Protein AF-A0A498QF46-F1 (afdb_monomer)

Nearest PDB structures (foldseek):
  8akt-assembly1_0  TM=7.157E-01  e=3.494E+00  Synechocystis sp. P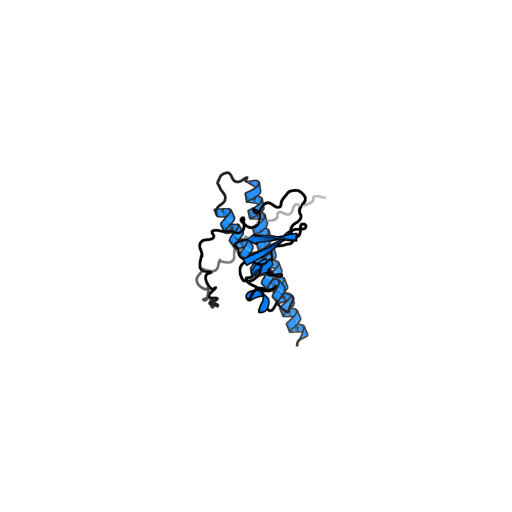CC 6803
  7aan-assembly1_B  TM=7.554E-01  e=7.205E+00  Homo sapiens

Mean predicted aligned error: 17.34 Å

Radius of gyration: 30.86 Å; Cα contacts (8 Å, |Δi|>4): 125; chains: 1; bounding box: 100×71×54 Å

Organism: NCBI:txid2341086

Solvent-accessible surface area (backbone atoms only — not comparable to full-atom values): 12014 Å² total; per-residue (Å²): 138,86,85,82,83,81,84,82,75,87,80,82,81,78,83,77,82,80,82,83,75,100,79,80,80,74,84,74,83,76,80,77,75,83,72,78,70,78,75,76,78,82,65,84,83,72,75,74,76,64,65,79,74,68,66,81,70,59,90,96,49,53,70,52,73,77,40,83,52,96,88,31,26,36,28,51,32,76,82,75,50,74,51,75,48,89,70,78,80,62,37,51,12,79,85,74,63,47,75,18,87,64,71,61,56,34,78,64,66,74,68,59,78,75,67,90,44,71,38,52,46,43,51,55,48,35,53,50,48,52,51,54,44,51,52,50,52,54,51,62,74,67,55,58,93,84,56,57,66,66,61,54,50,51,51,55,50,50,47,52,51,48,53,53,49,36,56,54,45,54,53,50,25,56,49,51,52,51,53,52,54,64,73,75,108

Structure (mmCIF, N/CA/C/O backbone):
data_AF-A0A498QF46-F1
#
_entry.id   AF-A0A498QF46-F1
#
loop_
_atom_site.group_PDB
_atom_site.id
_atom_site.type_symbol
_atom_site.label_atom_id
_atom_site.label_alt_id
_atom_site.label_comp_id
_atom_site.label_asym_id
_atom_site.label_entity_id
_atom_site.label_seq_id
_atom_site.pdbx_PDB_ins_code
_atom_site.Cartn_x
_atom_site.Cartn_y
_atom_site.Cartn_z
_atom_site.occupancy
_atom_site.B_iso_or_equiv
_atom_site.auth_seq_id
_atom_site.auth_comp_id
_atom_site.auth_asym_id
_atom_site.auth_atom_id
_atom_site.pdbx_PDB_model_num
ATOM 1 N N . MET A 1 1 ? 67.806 23.373 21.335 1.00 46.84 1 MET A N 1
ATOM 2 C CA . MET A 1 1 ? 66.958 23.538 20.136 1.00 46.84 1 MET A CA 1
ATOM 3 C C . MET A 1 1 ? 65.589 24.046 20.570 1.00 46.84 1 MET A C 1
ATOM 5 O O . MET A 1 1 ? 64.876 23.279 21.204 1.00 46.84 1 MET A O 1
ATOM 9 N N . PRO A 1 2 ? 65.237 25.319 20.324 1.00 48.72 2 PRO A N 1
ATOM 10 C CA . PRO A 1 2 ? 63.914 25.844 20.640 1.00 48.72 2 PRO A CA 1
ATOM 11 C C . PRO A 1 2 ? 62.981 25.698 19.428 1.00 48.72 2 PRO A C 1
ATOM 13 O O . PRO A 1 2 ? 63.297 26.150 18.330 1.00 48.72 2 PRO A O 1
ATOM 16 N N . THR A 1 3 ? 61.833 25.056 19.622 1.00 51.75 3 THR A N 1
ATOM 17 C CA . THR A 1 3 ? 60.773 24.928 18.614 1.00 51.75 3 THR A CA 1
ATOM 18 C C . THR A 1 3 ? 59.898 26.179 18.618 1.00 51.75 3 THR A C 1
ATOM 20 O O . THR A 1 3 ? 59.196 26.461 19.590 1.00 51.75 3 THR A O 1
ATOM 23 N N . THR A 1 4 ? 59.938 26.932 17.524 1.00 55.59 4 THR A N 1
ATOM 24 C CA . THR A 1 4 ? 59.094 28.098 17.254 1.00 55.59 4 THR A CA 1
ATOM 25 C C . THR A 1 4 ? 57.645 27.675 16.978 1.00 55.59 4 THR A C 1
ATOM 27 O O . THR A 1 4 ? 57.365 26.933 16.038 1.00 55.59 4 THR A O 1
ATOM 30 N N . ARG A 1 5 ? 56.698 28.169 17.789 1.00 49.47 5 ARG A N 1
ATOM 31 C CA . ARG A 1 5 ? 55.253 28.109 17.504 1.00 49.47 5 ARG A CA 1
ATOM 32 C C . ARG A 1 5 ? 54.926 29.075 16.360 1.00 49.47 5 ARG A C 1
ATOM 34 O O . ARG A 1 5 ? 55.135 30.278 16.500 1.00 49.47 5 ARG A O 1
ATOM 41 N N . LYS A 1 6 ? 54.394 28.559 15.249 1.00 56.78 6 LYS A N 1
ATOM 42 C CA . LYS A 1 6 ? 53.765 29.368 14.194 1.00 56.78 6 LYS A CA 1
ATOM 43 C C . LYS A 1 6 ? 52.379 29.822 14.665 1.00 56.78 6 LYS A C 1
ATOM 45 O O . LYS A 1 6 ? 51.535 28.991 14.975 1.00 56.78 6 LYS A O 1
ATOM 50 N N . ASN A 1 7 ? 52.182 31.138 14.712 1.00 50.34 7 ASN A N 1
ATOM 51 C CA . ASN A 1 7 ? 50.881 31.789 14.845 1.00 50.34 7 ASN A CA 1
ATOM 52 C C . ASN A 1 7 ? 50.112 31.650 13.523 1.00 50.34 7 ASN A C 1
ATOM 54 O O . ASN A 1 7 ? 50.577 32.140 12.494 1.00 50.34 7 ASN A O 1
ATOM 58 N N . GLU A 1 8 ? 48.941 31.018 13.555 1.00 47.53 8 GLU A N 1
ATOM 59 C CA . GLU A 1 8 ? 47.970 31.048 12.460 1.00 47.53 8 GLU A CA 1
ATOM 60 C C . GLU A 1 8 ? 47.022 32.236 12.676 1.00 47.53 8 GLU A C 1
ATOM 62 O O . GLU A 1 8 ? 46.337 32.330 13.693 1.00 47.53 8 GLU A O 1
ATOM 67 N N . GLY A 1 9 ? 47.038 33.181 11.734 1.00 59.38 9 GLY A N 1
ATOM 68 C CA . GLY A 1 9 ? 46.129 34.326 11.714 1.00 59.38 9 GLY A CA 1
ATOM 69 C C . GLY A 1 9 ? 44.688 33.941 11.340 1.00 59.38 9 GLY A C 1
ATOM 70 O O . GLY A 1 9 ? 44.442 32.840 10.839 1.00 59.38 9 GLY A O 1
ATOM 71 N N . PRO A 1 10 ? 43.718 34.845 11.567 1.00 57.16 10 PRO A N 1
ATOM 72 C CA . PRO A 1 10 ? 42.299 34.567 11.372 1.00 57.16 10 PRO A CA 1
ATOM 73 C C . PRO A 1 10 ? 41.954 34.353 9.890 1.00 57.16 10 PRO A C 1
ATOM 75 O O . PRO A 1 10 ? 42.281 35.169 9.028 1.00 57.16 10 PRO A O 1
ATOM 78 N N . ARG A 1 11 ? 41.270 33.237 9.601 1.00 54.12 11 ARG A N 1
ATOM 79 C CA . ARG A 1 11 ? 40.760 32.888 8.268 1.00 54.12 11 ARG A CA 1
ATOM 80 C C . ARG A 1 11 ? 39.657 33.861 7.843 1.00 54.12 11 ARG A C 1
ATOM 82 O O . ARG A 1 11 ? 38.692 34.070 8.574 1.00 54.12 11 ARG A O 1
ATOM 89 N N . ALA A 1 12 ? 39.796 34.408 6.637 1.00 52.00 12 ALA A N 1
ATOM 90 C CA . ALA A 1 12 ? 38.782 35.219 5.976 1.00 52.00 12 ALA A CA 1
ATOM 91 C C . ALA A 1 12 ? 37.488 34.412 5.762 1.00 52.00 12 ALA A C 1
ATOM 93 O O . ALA A 1 12 ? 37.522 33.287 5.259 1.00 52.00 12 ALA A O 1
ATOM 94 N N . ALA A 1 13 ? 36.355 34.996 6.151 1.00 52.38 13 ALA A N 1
ATOM 95 C CA . ALA A 1 13 ? 35.032 34.421 5.959 1.00 52.38 13 ALA A CA 1
ATOM 96 C C . ALA A 1 13 ? 34.654 34.419 4.470 1.00 52.38 13 ALA A C 1
ATOM 98 O O . ALA A 1 13 ? 34.689 35.450 3.801 1.00 52.38 13 ALA A O 1
ATOM 99 N N . THR A 1 14 ? 34.285 33.249 3.957 1.00 60.19 14 THR A N 1
ATOM 100 C CA . THR A 1 14 ? 33.753 33.067 2.605 1.00 60.19 14 THR A CA 1
ATOM 101 C C . THR A 1 14 ? 32.343 33.674 2.517 1.00 60.19 14 THR A C 1
ATOM 103 O O . THR A 1 14 ? 31.528 33.410 3.407 1.00 60.19 14 THR A O 1
ATOM 106 N N . PRO A 1 15 ? 32.011 34.473 1.486 1.00 54.00 15 PRO A N 1
ATOM 107 C CA . PRO A 1 15 ? 30.658 34.997 1.319 1.00 54.00 15 PRO A CA 1
ATOM 108 C C . PRO A 1 15 ? 29.670 33.867 0.992 1.00 54.00 15 PRO A C 1
ATOM 110 O O . PRO A 1 15 ? 29.953 32.995 0.169 1.00 54.00 15 PRO A O 1
ATOM 113 N N . ARG A 1 16 ? 28.508 33.882 1.658 1.00 57.16 16 ARG A N 1
ATOM 114 C CA . ARG A 1 16 ? 27.394 32.959 1.391 1.00 57.16 16 ARG A CA 1
ATOM 115 C C . ARG A 1 16 ? 26.801 33.237 0.001 1.00 57.16 16 ARG A C 1
ATOM 117 O O . ARG A 1 16 ? 26.617 34.408 -0.329 1.00 57.16 16 ARG A O 1
ATOM 124 N N . PRO A 1 17 ? 26.451 32.206 -0.785 1.00 51.84 17 PRO A N 1
ATOM 125 C CA . PRO A 1 17 ? 25.661 32.394 -1.993 1.00 51.84 17 PRO A CA 1
ATOM 126 C C . PRO A 1 17 ? 24.238 32.839 -1.627 1.00 51.84 17 PRO A C 1
ATOM 128 O O . PRO A 1 17 ? 23.621 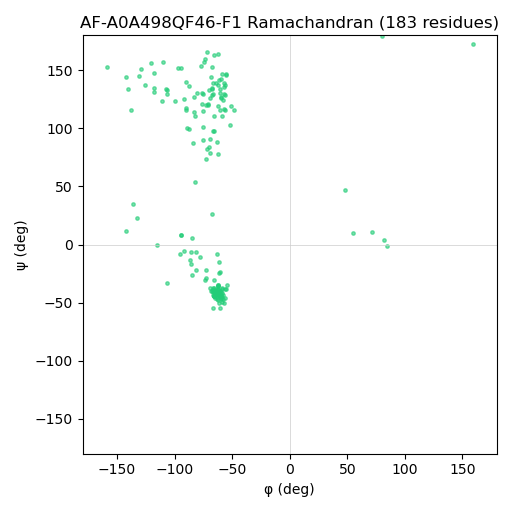32.296 -0.710 1.00 51.84 17 PRO A O 1
ATOM 131 N N . SER A 1 18 ? 23.754 33.859 -2.332 1.00 56.88 18 SER A N 1
ATOM 132 C CA . SER A 1 18 ? 22.425 34.450 -2.189 1.00 56.88 18 SER A CA 1
ATOM 133 C C . SER A 1 18 ? 21.319 33.428 -2.476 1.00 56.88 18 SER A C 1
ATOM 135 O O . SER A 1 18 ? 21.381 32.714 -3.477 1.00 56.88 18 SER A O 1
ATOM 137 N N . GLU A 1 19 ? 20.300 33.376 -1.617 1.00 54.25 19 GLU A N 1
ATOM 138 C CA . GLU A 1 19 ? 19.091 32.572 -1.831 1.00 54.25 19 GLU A CA 1
ATOM 139 C C . GLU A 1 19 ? 18.309 33.072 -3.062 1.00 54.25 19 GLU A C 1
ATOM 141 O O . GLU A 1 19 ? 18.174 34.286 -3.249 1.00 54.25 19 GLU A O 1
ATOM 146 N N . PRO A 1 20 ? 17.771 32.176 -3.909 1.00 46.78 20 PRO A N 1
ATOM 147 C CA . PRO A 1 20 ? 16.922 32.577 -5.022 1.00 46.78 20 PRO A CA 1
ATOM 148 C C . PRO A 1 20 ? 15.514 32.982 -4.552 1.00 46.78 20 PRO A C 1
ATOM 150 O O . PRO A 1 20 ? 14.828 32.252 -3.839 1.00 46.78 20 PRO A O 1
ATOM 153 N N . THR A 1 21 ? 15.079 34.155 -5.012 1.00 47.00 21 THR A N 1
ATOM 154 C CA . THR A 1 21 ? 13.743 34.750 -4.851 1.00 47.00 21 THR A CA 1
ATOM 155 C C . THR A 1 21 ? 12.621 33.825 -5.376 1.00 47.00 21 THR A C 1
ATOM 157 O O . THR A 1 21 ? 12.755 33.283 -6.477 1.00 47.00 21 THR A O 1
ATOM 160 N N . PRO A 1 22 ? 11.475 33.676 -4.675 1.00 46.47 22 PRO A N 1
ATOM 161 C CA . PRO A 1 22 ? 10.434 32.684 -4.980 1.00 46.47 22 PRO A CA 1
ATOM 162 C C . PRO A 1 22 ? 9.469 33.128 -6.100 1.00 46.47 22 PRO A C 1
ATOM 164 O O . PRO A 1 22 ? 8.256 33.138 -5.913 1.00 46.47 22 PRO A O 1
ATOM 167 N N . SER A 1 23 ? 9.985 33.520 -7.269 1.00 49.41 23 SER A N 1
ATOM 168 C CA . SER A 1 23 ? 9.155 34.053 -8.370 1.00 49.41 23 SER A CA 1
ATOM 169 C C . SER A 1 23 ? 9.450 33.448 -9.752 1.00 49.41 23 SER A C 1
ATOM 171 O O . SER A 1 23 ? 9.169 34.085 -10.764 1.00 49.4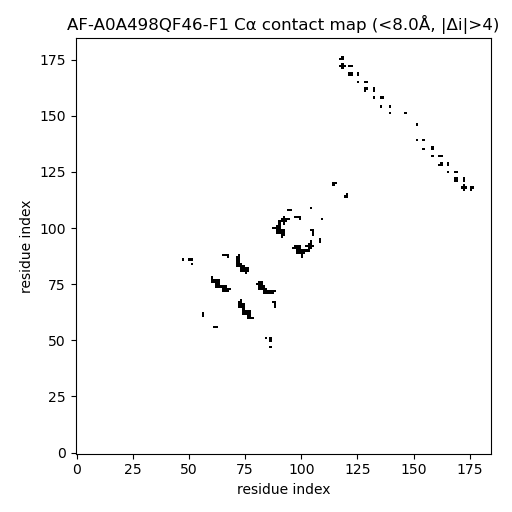1 23 SER A O 1
ATOM 173 N N . GLN A 1 24 ? 10.026 32.242 -9.822 1.00 45.41 24 GLN A N 1
ATOM 174 C CA . GLN A 1 24 ? 10.370 31.567 -11.090 1.00 45.41 24 GLN A CA 1
ATOM 175 C C . GLN A 1 24 ? 9.990 30.070 -11.098 1.00 45.41 24 GLN A C 1
ATOM 177 O O . GLN A 1 24 ? 10.692 29.241 -11.670 1.00 45.41 24 GLN A O 1
ATOM 182 N N . LEU A 1 25 ? 8.884 29.699 -10.446 1.00 46.16 25 LEU A N 1
ATOM 183 C CA . LEU A 1 25 ? 8.267 28.384 -10.648 1.00 46.16 25 LEU A CA 1
ATOM 184 C C . LEU A 1 25 ? 7.265 28.501 -11.798 1.00 46.16 25 LEU A C 1
ATOM 186 O O . LEU A 1 25 ? 6.158 29.004 -11.618 1.00 46.16 25 LEU A O 1
ATOM 190 N N . GLU A 1 26 ? 7.679 28.060 -12.984 1.00 48.38 26 GLU A N 1
ATOM 191 C CA . GLU A 1 26 ? 6.766 27.843 -14.103 1.00 48.38 26 GLU A CA 1
ATOM 192 C C . GLU A 1 26 ? 5.673 26.825 -13.724 1.00 48.38 26 GLU A C 1
ATOM 194 O O . GLU A 1 26 ? 5.924 25.899 -12.940 1.00 48.38 26 GLU A O 1
ATOM 199 N N . PRO A 1 27 ? 4.448 26.969 -14.261 1.00 43.16 27 PRO A N 1
ATOM 200 C CA . PRO A 1 27 ? 3.341 26.088 -13.926 1.00 43.16 27 PRO A CA 1
ATOM 201 C C . PRO A 1 27 ? 3.634 24.667 -14.418 1.00 43.16 27 PRO A C 1
ATOM 203 O O . PRO A 1 27 ? 3.628 24.384 -15.617 1.00 43.16 27 PRO A O 1
ATOM 206 N N . ARG A 1 28 ? 3.859 23.747 -13.472 1.00 43.41 28 ARG A N 1
ATOM 207 C CA . ARG A 1 28 ? 3.798 22.303 -13.726 1.00 43.41 28 ARG A CA 1
ATOM 208 C C . ARG A 1 28 ? 2.469 22.008 -14.421 1.00 43.41 28 ARG A C 1
ATOM 210 O O . ARG A 1 28 ? 1.413 22.262 -13.849 1.00 43.41 28 ARG A O 1
ATOM 217 N N . LYS A 1 29 ? 2.534 21.463 -15.642 1.00 42.78 29 LYS A N 1
ATOM 218 C CA . LYS A 1 29 ? 1.391 20.854 -16.331 1.00 42.78 29 LYS A CA 1
ATOM 219 C C . LYS A 1 29 ? 0.746 19.840 -15.388 1.00 42.78 29 LYS A C 1
ATOM 221 O O . LYS A 1 29 ? 1.267 18.750 -15.173 1.00 42.78 29 LYS A O 1
ATOM 226 N N . GLU A 1 30 ? -0.372 20.244 -14.809 1.00 39.53 30 GLU A N 1
ATOM 227 C CA . GLU A 1 30 ? -1.269 19.415 -14.022 1.00 39.53 30 GLU A CA 1
ATOM 228 C C . GLU A 1 30 ? -1.882 18.398 -14.997 1.00 39.53 30 GLU A C 1
ATOM 230 O O . GLU A 1 30 ? -2.806 18.709 -15.750 1.00 39.53 30 GLU A O 1
ATOM 235 N N . ILE A 1 31 ? -1.329 17.183 -15.050 1.00 43.41 31 ILE A N 1
ATOM 236 C CA . ILE A 1 31 ? -2.016 16.048 -15.670 1.00 43.41 31 ILE A CA 1
ATOM 237 C C . ILE A 1 31 ? -3.152 15.688 -14.711 1.00 43.41 31 ILE A C 1
ATOM 239 O O . ILE A 1 31 ? -3.026 14.820 -13.852 1.00 43.41 31 ILE A O 1
ATOM 243 N N . ARG A 1 32 ? -4.266 16.417 -14.822 1.00 38.97 32 ARG A N 1
ATOM 244 C CA . ARG A 1 32 ? -5.551 15.997 -14.267 1.00 38.97 32 ARG A CA 1
ATOM 245 C C . ARG A 1 32 ? -6.042 14.816 -15.089 1.00 38.97 32 ARG A C 1
ATOM 247 O O . ARG A 1 32 ? -6.838 14.966 -16.013 1.00 38.97 32 ARG A O 1
ATOM 254 N N . SER A 1 33 ? -5.568 13.628 -14.738 1.00 41.62 33 SER A N 1
ATOM 255 C CA . SER A 1 33 ? -6.307 12.410 -15.031 1.00 41.62 33 SER A CA 1
ATOM 256 C C . SER A 1 33 ? -7.583 12.458 -14.196 1.00 41.62 33 SER A C 1
ATOM 258 O O . SER A 1 33 ? -7.572 12.161 -13.004 1.00 41.62 33 SER A O 1
ATOM 260 N N . ASN A 1 34 ? -8.681 12.891 -14.821 1.00 38.69 34 ASN A N 1
ATOM 261 C CA . ASN A 1 34 ? -10.039 12.690 -14.326 1.00 38.69 34 ASN A CA 1
ATOM 262 C C . ASN A 1 34 ? -10.313 11.177 -14.275 1.00 38.69 34 ASN A C 1
ATOM 264 O O . ASN A 1 34 ? -10.974 10.618 -15.146 1.00 38.69 34 ASN A O 1
ATOM 268 N N . MET A 1 35 ? -9.799 10.499 -13.252 1.00 31.77 35 MET A N 1
ATOM 269 C CA . MET A 1 35 ? -10.412 9.271 -12.775 1.00 31.77 35 MET A CA 1
ATOM 270 C C . MET A 1 35 ? -11.646 9.692 -11.989 1.00 31.77 35 MET A C 1
ATOM 272 O O . MET A 1 35 ? -11.592 9.969 -10.793 1.00 31.77 35 MET A O 1
ATOM 276 N N . THR A 1 36 ? -12.773 9.787 -12.690 1.00 32.50 36 THR A N 1
ATOM 277 C CA . THR A 1 36 ? -14.084 9.730 -12.054 1.00 32.50 36 THR A CA 1
ATOM 278 C C . THR A 1 36 ? -14.199 8.344 -11.431 1.00 32.50 36 THR A C 1
ATOM 280 O O . THR A 1 36 ? -14.624 7.391 -12.075 1.00 32.50 36 THR A O 1
ATOM 283 N N . VAL A 1 37 ? -13.740 8.215 -10.187 1.00 40.28 37 VAL A N 1
ATOM 284 C CA . VAL A 1 37 ? -14.041 7.053 -9.357 1.00 40.28 37 VAL A CA 1
ATOM 285 C C . VAL A 1 37 ? -15.561 7.064 -9.189 1.00 40.28 37 VAL A C 1
ATOM 287 O O . VAL A 1 37 ? -16.085 8.065 -8.687 1.00 40.28 37 VAL A O 1
ATOM 290 N N . PRO A 1 38 ? -16.301 6.034 -9.638 1.00 34.38 38 PRO A N 1
ATOM 291 C CA . PRO A 1 38 ? -17.716 5.954 -9.325 1.00 34.38 38 PRO A CA 1
ATOM 292 C C . PRO A 1 38 ? -17.831 5.972 -7.805 1.00 34.38 38 PRO A C 1
ATOM 294 O O . PRO A 1 38 ? -17.291 5.105 -7.122 1.00 34.38 38 PRO A O 1
ATOM 297 N N . THR A 1 39 ? -18.471 7.011 -7.270 1.00 32.94 39 THR A N 1
ATOM 298 C CA . THR A 1 39 ? -18.816 7.069 -5.854 1.00 32.94 39 THR A CA 1
ATOM 299 C C . THR A 1 39 ? -19.651 5.824 -5.566 1.00 32.94 39 THR A C 1
ATOM 301 O O . THR A 1 39 ? -20.725 5.703 -6.164 1.00 32.94 39 THR A O 1
ATOM 304 N N . PRO A 1 40 ? -19.200 4.875 -4.722 1.00 37.06 40 PRO A N 1
ATOM 305 C CA . PRO A 1 40 ? -20.081 3.804 -4.305 1.00 37.06 40 PRO A CA 1
ATOM 306 C C . PRO A 1 40 ? -21.246 4.482 -3.594 1.00 37.06 40 PRO A C 1
ATOM 308 O O . PRO A 1 40 ? -21.062 5.194 -2.602 1.00 37.06 40 PRO A O 1
ATOM 311 N N . SER A 1 41 ? -22.434 4.342 -4.181 1.00 36.75 41 SER A N 1
ATOM 312 C CA . SER A 1 41 ? -23.682 4.758 -3.562 1.00 36.75 41 SER A CA 1
ATOM 313 C C . SER A 1 41 ? -23.679 4.196 -2.148 1.00 36.75 41 SER A C 1
ATOM 315 O O . SER A 1 41 ? -23.605 2.982 -1.955 1.00 36.75 41 SER A O 1
ATOM 317 N N . ARG A 1 42 ? -23.661 5.093 -1.161 1.00 37.50 42 ARG A N 1
ATOM 318 C CA . ARG A 1 42 ? -23.698 4.758 0.257 1.00 37.50 42 ARG A CA 1
ATOM 319 C C . ARG A 1 42 ? -25.094 4.213 0.548 1.00 37.50 42 ARG A C 1
ATOM 321 O O . ARG A 1 42 ? -25.963 4.937 1.024 1.00 37.50 42 ARG A O 1
ATOM 328 N N . ALA A 1 43 ? -25.318 2.950 0.200 1.00 34.69 43 ALA A N 1
ATOM 329 C CA . ALA A 1 43 ? -26.422 2.184 0.738 1.00 34.69 43 ALA A CA 1
ATOM 330 C C . ALA A 1 43 ? -26.244 2.137 2.266 1.00 34.69 43 ALA A C 1
ATOM 332 O O . ALA A 1 43 ? -25.104 2.095 2.745 1.00 34.69 43 ALA A O 1
ATOM 333 N N . PRO A 1 44 ? -27.330 2.208 3.050 1.00 34.09 44 PRO A N 1
ATOM 334 C CA . PRO A 1 44 ? -27.237 2.049 4.490 1.00 34.09 44 PRO A CA 1
ATOM 335 C C . PRO A 1 44 ? -26.628 0.675 4.776 1.00 34.09 44 PRO A C 1
ATOM 337 O O . PRO A 1 44 ? -27.243 -0.354 4.518 1.00 34.09 44 PRO A O 1
ATOM 340 N N . VAL A 1 45 ? -25.396 0.678 5.281 1.00 40.44 45 VAL A N 1
ATOM 341 C CA . VAL A 1 45 ? -24.690 -0.502 5.780 1.00 40.44 45 VAL A CA 1
ATOM 342 C C . VAL A 1 45 ? -25.341 -0.876 7.114 1.00 40.44 45 VAL A C 1
ATOM 344 O O . VAL A 1 45 ? -24.840 -0.574 8.192 1.00 40.44 45 VAL A O 1
ATOM 347 N N . GLY A 1 46 ? -26.543 -1.441 7.022 1.00 35.66 46 GLY A N 1
ATOM 348 C CA . GLY A 1 46 ? -27.028 -2.430 7.967 1.00 35.66 46 GLY A CA 1
ATOM 349 C C . GLY A 1 46 ? -26.467 -3.757 7.489 1.00 35.66 4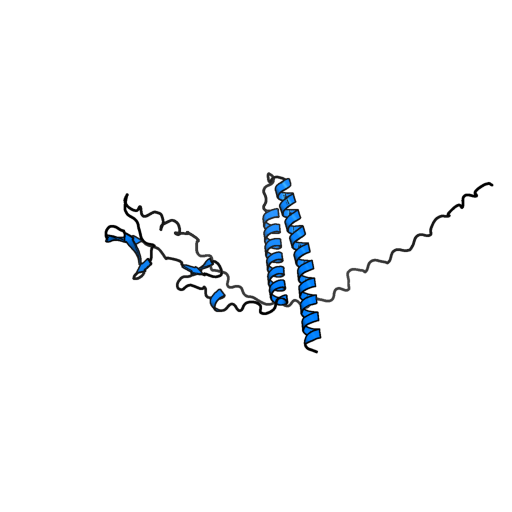6 GLY A C 1
ATOM 350 O O . GLY A 1 46 ? -27.053 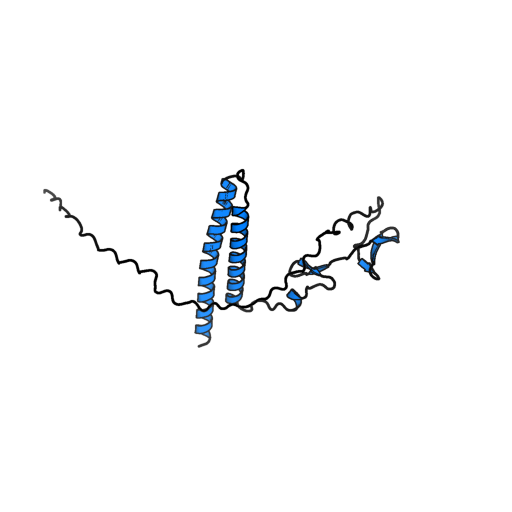-4.409 6.631 1.00 35.66 46 GLY A O 1
ATOM 351 N N . THR A 1 47 ? -25.262 -4.079 7.941 1.00 40.34 47 THR A N 1
ATOM 352 C CA . THR A 1 47 ? -24.584 -5.324 7.604 1.00 40.34 47 THR A CA 1
ATOM 353 C C . THR A 1 47 ? -25.322 -6.475 8.285 1.00 40.34 47 THR A C 1
ATOM 355 O O . THR A 1 47 ? -24.994 -6.851 9.403 1.00 40.34 47 THR A O 1
ATOM 358 N N . ASP A 1 48 ? -26.303 -7.057 7.600 1.00 42.16 48 ASP A N 1
ATOM 359 C CA . ASP A 1 48 ? -26.943 -8.343 7.932 1.00 42.16 48 ASP A CA 1
ATOM 360 C C . ASP A 1 48 ? -25.969 -9.539 7.756 1.00 42.16 48 ASP A C 1
ATOM 362 O O . ASP A 1 48 ? -26.380 -10.668 7.497 1.00 42.16 48 ASP A O 1
ATOM 366 N N . CYS A 1 49 ? -24.650 -9.329 7.875 1.00 44.31 49 CYS A N 1
ATOM 367 C CA . CYS A 1 49 ? -23.659 -10.405 7.758 1.00 44.31 49 CYS A CA 1
ATOM 368 C C . CYS A 1 49 ? -23.552 -11.267 9.028 1.00 44.31 49 CYS A C 1
ATOM 370 O O . CYS A 1 49 ? -22.954 -12.337 8.962 1.00 44.31 49 CYS A O 1
ATOM 372 N N . ASP A 1 50 ? -24.165 -10.861 10.146 1.00 44.75 50 ASP A N 1
ATOM 373 C CA . ASP A 1 50 ? -24.182 -11.654 11.387 1.00 44.75 50 ASP A CA 1
ATOM 374 C C . ASP A 1 50 ? -25.327 -12.687 11.448 1.00 44.75 50 ASP A C 1
ATOM 376 O O . ASP A 1 50 ? -25.274 -13.626 12.238 1.00 44.75 50 ASP A O 1
ATOM 380 N N . LEU A 1 51 ? -26.337 -12.618 10.569 1.00 49.91 51 LEU A N 1
ATOM 381 C CA . LEU A 1 51 ? -27.524 -13.485 10.681 1.00 49.91 51 LEU A CA 1
ATOM 382 C C . LEU A 1 51 ? -27.352 -14.909 10.117 1.00 49.91 51 LEU A C 1
ATOM 384 O O . LEU A 1 51 ? -28.234 -15.752 10.296 1.00 49.91 51 LEU A O 1
ATOM 388 N N . LEU A 1 52 ? -26.226 -15.228 9.466 1.00 52.41 52 LEU A N 1
ATOM 389 C CA . LEU A 1 52 ? -25.944 -16.597 8.996 1.00 52.41 52 LEU A CA 1
ATOM 390 C C . LEU A 1 52 ? -25.300 -17.491 10.066 1.00 52.41 52 LEU A C 1
ATOM 392 O O . LEU A 1 52 ? -25.321 -18.720 9.915 1.00 52.41 52 LEU A O 1
ATOM 396 N N . GLY A 1 53 ? -24.758 -16.893 11.134 1.00 50.59 53 GLY A N 1
ATOM 397 C CA . GLY A 1 53 ? -24.209 -17.596 12.298 1.00 50.59 53 GLY A CA 1
ATOM 398 C C . GLY A 1 53 ? -25.271 -18.045 13.309 1.00 50.59 53 GLY A C 1
ATOM 399 O O . GLY A 1 53 ? -25.050 -19.011 14.037 1.00 50.59 53 GLY A O 1
ATOM 400 N N . ASP A 1 54 ? -26.447 -17.414 13.296 1.00 55.22 54 ASP A N 1
ATOM 401 C CA . ASP A 1 54 ? -27.442 -17.518 14.371 1.00 55.22 54 ASP A CA 1
ATOM 402 C C . ASP A 1 54 ? -28.531 -18.576 14.155 1.00 55.22 54 ASP A C 1
ATOM 404 O O . ASP A 1 54 ? -29.480 -18.654 14.935 1.00 55.22 54 ASP A O 1
ATOM 408 N N . VAL A 1 55 ? -28.424 -19.434 13.135 1.00 66.44 55 VAL A N 1
ATOM 409 C CA . VAL A 1 55 ? -29.300 -20.614 13.047 1.00 66.44 55 VAL A CA 1
ATOM 410 C C . VAL A 1 55 ? -28.640 -21.752 13.828 1.00 66.44 55 VAL A C 1
ATOM 412 O O . VAL A 1 55 ? -27.738 -22.402 13.283 1.00 66.44 55 VAL A O 1
ATOM 415 N N . PRO A 1 56 ? -29.051 -22.022 15.086 1.00 73.88 56 PRO A N 1
ATOM 416 C CA . PRO A 1 56 ? -28.401 -23.025 15.912 1.00 73.88 56 PRO A CA 1
ATOM 417 C C . PRO A 1 56 ? -28.482 -24.392 15.239 1.00 73.88 56 PRO A C 1
ATOM 419 O O . PRO A 1 56 ? -29.559 -24.878 14.872 1.00 73.88 56 PRO A O 1
ATOM 422 N N . THR A 1 57 ? -27.325 -25.027 15.084 1.00 79.69 57 THR A N 1
ATOM 423 C CA . THR A 1 57 ? -27.268 -26.430 14.691 1.00 79.69 57 THR A CA 1
ATOM 424 C C . THR A 1 57 ? -27.615 -27.279 15.918 1.00 79.69 57 THR A C 1
ATOM 426 O O . THR A 1 57 ? -27.058 -27.051 16.995 1.00 79.69 57 THR A O 1
ATOM 429 N N . PRO A 1 58 ? -28.544 -28.241 15.807 1.00 81.75 58 PRO A N 1
ATOM 430 C CA . PRO A 1 58 ? -28.870 -29.144 16.905 1.00 81.75 58 PRO A CA 1
ATOM 431 C C . PRO A 1 58 ? -27.632 -29.883 17.428 1.00 81.75 58 PRO A C 1
ATOM 433 O O . PRO A 1 58 ? -26.722 -30.208 16.666 1.00 81.75 58 PRO A O 1
ATOM 436 N N . ALA A 1 59 ? -27.604 -30.172 18.731 1.00 85.81 59 ALA A N 1
ATOM 437 C CA . ALA A 1 59 ? -26.478 -30.862 19.353 1.00 85.81 59 ALA A CA 1
ATOM 438 C C . ALA A 1 59 ? -26.203 -32.215 18.668 1.00 85.81 59 ALA A C 1
ATOM 440 O O . ALA A 1 59 ? -27.113 -33.026 18.497 1.00 85.81 59 ALA A O 1
ATOM 441 N N . GLY A 1 60 ? -24.945 -32.452 18.284 1.00 87.25 60 GLY A N 1
ATOM 442 C CA . GLY A 1 60 ? -24.517 -33.683 17.606 1.00 87.25 60 GLY A CA 1
ATOM 443 C C . GLY A 1 60 ? -24.766 -33.723 16.094 1.00 87.25 60 GLY A C 1
ATOM 444 O O . GLY A 1 60 ? -24.473 -34.739 15.470 1.00 87.25 60 GLY A O 1
ATOM 445 N N . VAL A 1 61 ? -25.273 -32.641 15.497 1.00 87.25 61 VAL A N 1
ATOM 446 C CA . VAL A 1 61 ? -25.485 -32.516 14.050 1.00 87.25 61 VAL A CA 1
ATOM 447 C C . VAL A 1 61 ? -24.434 -31.571 13.470 1.00 87.25 61 VAL A C 1
ATOM 449 O O . VAL A 1 61 ? -24.189 -30.501 14.024 1.00 87.25 61 VAL A O 1
ATOM 452 N N . THR A 1 62 ? -23.798 -31.950 12.361 1.00 86.06 62 THR A N 1
ATOM 453 C CA . THR A 1 62 ? -22.935 -31.043 11.590 1.00 86.06 62 THR A CA 1
ATOM 454 C C . THR A 1 62 ? -23.720 -30.452 10.423 1.00 86.06 62 THR A C 1
ATOM 456 O O . THR A 1 62 ? -24.686 -31.045 9.942 1.00 86.06 62 THR A O 1
ATOM 459 N N . ALA A 1 63 ? -23.338 -29.253 9.991 1.00 86.56 63 ALA A N 1
ATOM 460 C CA . ALA A 1 63 ? -23.973 -28.558 8.881 1.00 86.56 63 ALA A CA 1
ATOM 461 C C . ALA A 1 63 ? -22.957 -28.347 7.758 1.00 86.56 63 ALA A C 1
ATOM 463 O O . ALA A 1 63 ? -21.827 -27.930 8.016 1.00 86.56 63 ALA A O 1
ATOM 464 N N . GLU A 1 64 ? -23.359 -28.622 6.521 1.00 84.88 64 GLU A N 1
ATOM 465 C CA . GLU A 1 64 ? -22.596 -28.213 5.344 1.00 84.88 64 GLU A CA 1
ATOM 466 C C . GLU A 1 64 ? -22.567 -26.676 5.210 1.00 84.88 64 GLU A C 1
ATOM 468 O O . GLU A 1 64 ? -23.394 -25.981 5.815 1.00 84.88 64 GLU A O 1
ATOM 473 N N . PRO A 1 65 ? -21.641 -26.117 4.408 1.00 82.44 65 PRO A N 1
ATOM 474 C CA . PRO A 1 65 ? -21.666 -24.701 4.066 1.00 82.44 65 PRO A CA 1
ATOM 475 C C . PRO A 1 65 ? -23.007 -24.292 3.448 1.00 82.44 65 PRO A C 1
ATOM 477 O O . PRO A 1 65 ? -23.620 -25.060 2.702 1.00 82.44 65 PRO A O 1
ATOM 480 N N . TRP A 1 66 ? -23.444 -23.064 3.734 1.00 80.31 66 TRP A N 1
ATOM 481 C CA . TRP A 1 66 ? -24.575 -22.456 3.038 1.00 80.31 66 TRP A CA 1
ATOM 482 C C . TRP A 1 66 ? -24.307 -22.414 1.528 1.00 80.31 66 TRP A C 1
ATOM 484 O O . TRP A 1 66 ? -23.200 -22.106 1.090 1.00 80.31 66 TRP A O 1
ATOM 494 N N . ARG A 1 67 ? -25.334 -22.713 0.733 1.00 78.56 67 ARG A N 1
ATOM 495 C CA . ARG A 1 67 ? -25.344 -22.603 -0.730 1.00 78.56 67 ARG A CA 1
ATOM 496 C C . ARG A 1 67 ? -26.573 -21.818 -1.169 1.00 78.56 67 ARG A C 1
ATOM 498 O O . ARG A 1 67 ? -27.596 -21.852 -0.489 1.00 78.56 67 ARG A O 1
ATOM 505 N N . ALA A 1 68 ? -26.477 -21.120 -2.293 1.00 80.00 68 ALA A N 1
ATOM 506 C CA . ALA A 1 68 ? -27.627 -20.468 -2.905 1.00 80.00 68 ALA A CA 1
ATOM 507 C C . ALA A 1 68 ? -28.411 -21.487 -3.750 1.00 80.00 68 ALA A C 1
ATOM 509 O O . ALA A 1 68 ? -27.831 -22.162 -4.598 1.00 80.00 68 ALA A O 1
ATOM 510 N N . ASP A 1 69 ? -29.716 -21.596 -3.510 1.00 78.44 69 ASP A N 1
ATOM 511 C CA . ASP A 1 69 ? -30.665 -22.413 -4.272 1.00 78.44 69 ASP A CA 1
ATOM 512 C C . ASP A 1 69 ? -31.955 -21.608 -4.481 1.00 78.44 69 ASP A C 1
ATOM 514 O O . ASP A 1 69 ? -32.624 -21.234 -3.515 1.00 78.44 69 ASP A O 1
ATOM 518 N N . ASP A 1 70 ? -32.267 -21.287 -5.739 1.00 77.25 70 ASP A N 1
ATOM 519 C CA . ASP A 1 70 ? -33.452 -20.515 -6.150 1.00 77.25 70 ASP A CA 1
ATOM 520 C C . ASP A 1 70 ? -33.669 -19.219 -5.330 1.00 77.25 70 ASP A C 1
ATOM 522 O O . ASP A 1 70 ? -34.742 -18.940 -4.792 1.00 77.25 70 ASP A O 1
ATOM 526 N N . GLY A 1 71 ? -32.591 -18.447 -5.143 1.00 69.62 71 GLY A N 1
ATOM 527 C CA . GLY A 1 71 ? -32.617 -17.188 -4.387 1.00 69.62 71 GLY A CA 1
ATOM 528 C C . GLY A 1 71 ? -32.790 -17.344 -2.869 1.00 69.62 71 GLY A C 1
ATOM 529 O O . GLY A 1 71 ? -33.016 -16.354 -2.173 1.00 69.62 71 GLY A O 1
ATOM 530 N N . ARG A 1 72 ? -32.689 -18.565 -2.331 1.00 74.25 72 ARG A N 1
ATOM 531 C CA . ARG A 1 72 ? -32.676 -18.848 -0.890 1.00 74.25 72 ARG A CA 1
ATOM 532 C C . ARG A 1 72 ? -31.365 -19.495 -0.483 1.00 74.25 72 ARG A C 1
ATOM 534 O O . ARG A 1 72 ? -30.787 -20.278 -1.228 1.00 74.25 72 ARG A O 1
ATOM 541 N N . LEU A 1 73 ? -30.920 -19.214 0.737 1.00 80.75 73 LEU A N 1
ATOM 542 C CA . LEU A 1 73 ? -29.777 -19.919 1.299 1.00 80.75 73 LEU A CA 1
ATOM 543 C C . LEU A 1 73 ? -30.243 -21.258 1.841 1.00 80.75 73 LEU A C 1
ATOM 545 O O . LEU A 1 73 ? -31.224 -21.321 2.581 1.00 80.75 73 LEU A O 1
ATOM 549 N N . VAL A 1 74 ? -29.550 -22.327 1.473 1.00 86.19 74 VAL A N 1
ATOM 550 C CA . VAL A 1 74 ? -29.831 -23.688 1.924 1.00 86.19 74 VAL A CA 1
ATOM 551 C C . VAL A 1 74 ? -28.555 -24.361 2.411 1.00 86.19 74 VAL A C 1
ATOM 553 O O . VAL A 1 74 ? -27.478 -24.135 1.865 1.00 86.19 74 VAL A O 1
ATOM 556 N N . ARG A 1 75 ? -28.658 -25.200 3.441 1.00 87.50 75 ARG A N 1
ATOM 557 C CA . ARG A 1 75 ? -27.583 -26.121 3.834 1.00 87.50 75 ARG A CA 1
ATOM 558 C C . ARG A 1 75 ? -28.148 -27.453 4.293 1.00 87.50 75 ARG A C 1
ATOM 560 O O . ARG A 1 75 ? -29.205 -27.493 4.931 1.00 87.50 75 ARG A O 1
ATOM 567 N N . THR A 1 76 ? -27.432 -28.526 3.986 1.00 90.81 76 THR A N 1
ATOM 568 C CA . THR A 1 76 ? -27.780 -29.878 4.426 1.00 90.81 76 THR A CA 1
ATOM 569 C C . THR A 1 76 ? -27.170 -30.139 5.796 1.00 90.81 76 THR A C 1
ATOM 571 O O . THR A 1 76 ? -26.017 -29.796 6.062 1.00 90.81 76 THR A O 1
ATOM 574 N N . LEU A 1 77 ? -27.956 -30.738 6.680 1.00 91.00 77 LEU A N 1
ATOM 575 C CA . LEU A 1 77 ? -27.512 -31.219 7.977 1.00 91.00 77 LEU A CA 1
ATOM 576 C C . LEU A 1 77 ? -27.137 -32.702 7.888 1.00 91.00 77 LEU A C 1
ATOM 578 O O . LEU A 1 77 ? -27.715 -33.451 7.100 1.00 91.00 77 LEU A O 1
ATOM 582 N N . SER A 1 78 ? -26.213 -33.153 8.737 1.00 91.00 78 SER A N 1
ATOM 583 C CA . SER A 1 78 ? -25.755 -34.551 8.768 1.00 91.00 78 SER A CA 1
ATOM 584 C C . SER A 1 78 ? -26.856 -35.570 9.085 1.00 91.00 78 SER A C 1
ATOM 586 O O . SER A 1 78 ? -26.667 -36.764 8.883 1.00 91.00 78 SER A O 1
ATOM 588 N N . ASP A 1 79 ? -28.003 -35.112 9.585 1.00 89.88 79 ASP A N 1
ATOM 589 C CA . ASP A 1 79 ? -29.194 -35.919 9.854 1.00 89.88 79 ASP A CA 1
ATOM 590 C C . ASP A 1 79 ? -30.217 -35.924 8.699 1.00 89.88 79 ASP A C 1
ATOM 592 O O . ASP A 1 79 ? -31.328 -36.431 8.855 1.00 89.88 79 ASP A O 1
ATOM 596 N N . GLY A 1 80 ? -29.859 -35.359 7.542 1.00 88.38 80 GLY A N 1
ATOM 597 C CA . GLY A 1 80 ? -30.679 -35.328 6.331 1.00 88.38 80 GLY A CA 1
ATOM 598 C C . GLY A 1 80 ? -31.694 -34.183 6.263 1.00 88.38 80 GLY A C 1
ATOM 599 O O . GLY A 1 80 ? -32.404 -34.061 5.264 1.00 88.38 80 GLY A O 1
ATOM 600 N N . ARG A 1 81 ? -31.783 -33.320 7.285 1.00 89.12 81 ARG A N 1
ATOM 601 C CA . ARG A 1 81 ? -32.627 -32.116 7.227 1.00 89.12 81 ARG A CA 1
ATOM 602 C C . ARG A 1 81 ? -31.970 -31.016 6.392 1.00 89.12 81 ARG A C 1
ATOM 604 O O . ARG A 1 81 ? -30.750 -30.919 6.315 1.00 89.12 81 ARG A O 1
ATOM 611 N N . VAL A 1 82 ? -32.791 -30.135 5.820 1.00 87.31 82 VAL A N 1
ATOM 612 C CA . VAL A 1 82 ? -32.333 -28.935 5.103 1.00 87.31 82 VAL A CA 1
ATOM 613 C C . VAL A 1 82 ? -32.717 -27.702 5.909 1.00 87.31 82 VAL A C 1
ATOM 615 O O . VAL A 1 82 ? -33.895 -27.496 6.208 1.00 87.31 82 VAL A O 1
ATOM 618 N N . GLN A 1 83 ? -31.736 -26.871 6.252 1.00 86.50 83 GLN A N 1
ATOM 619 C CA . GLN A 1 83 ? -31.988 -25.543 6.807 1.00 86.50 83 GLN A CA 1
ATOM 620 C C . GLN A 1 83 ? -32.072 -24.522 5.680 1.00 86.50 83 GLN A C 1
ATOM 622 O O . GLN A 1 83 ? -31.306 -24.591 4.720 1.00 86.50 83 GLN A O 1
ATOM 627 N N . ARG A 1 84 ? -33.014 -23.583 5.805 1.00 84.38 84 ARG A N 1
ATOM 628 C CA . ARG A 1 84 ? -33.210 -22.479 4.863 1.00 84.38 84 ARG A CA 1
ATOM 629 C C . ARG A 1 84 ? -32.996 -21.157 5.591 1.00 84.38 84 ARG A C 1
ATOM 631 O O . ARG A 1 84 ? -33.545 -20.974 6.674 1.00 84.38 84 ARG A O 1
ATOM 638 N N . GLY A 1 85 ? -32.204 -20.274 5.004 1.00 75.12 85 GLY A N 1
ATOM 639 C CA . GLY A 1 85 ? -31.884 -18.951 5.522 1.00 75.12 85 GLY A CA 1
ATOM 640 C C . GLY A 1 85 ? -32.309 -17.861 4.545 1.00 75.12 85 GLY A C 1
ATOM 641 O O . GLY A 1 85 ?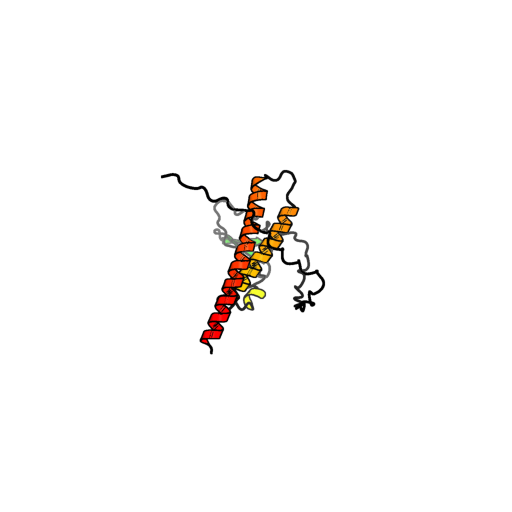 -32.450 -18.094 3.340 1.00 75.12 85 GLY A O 1
ATOM 642 N N . THR A 1 86 ? -32.520 -16.665 5.078 1.00 65.50 86 THR A N 1
ATOM 643 C CA . THR A 1 86 ? -32.692 -15.432 4.307 1.00 65.50 86 THR A CA 1
ATOM 644 C C . THR A 1 86 ? -31.367 -14.677 4.309 1.00 65.50 86 THR A C 1
ATOM 646 O O . THR A 1 86 ? -30.840 -14.403 5.381 1.00 65.50 86 THR A O 1
ATOM 649 N N . GLY A 1 87 ? -30.819 -14.375 3.131 1.00 65.81 87 GLY A N 1
ATOM 650 C CA . GLY A 1 87 ? -29.554 -13.650 2.974 1.00 65.81 87 GLY A CA 1
ATOM 651 C C . GLY A 1 87 ? -28.927 -13.877 1.597 1.00 65.81 87 GLY A C 1
ATOM 652 O O . GLY A 1 87 ? -29.403 -14.707 0.823 1.00 65.81 87 GLY A O 1
ATOM 653 N N . THR A 1 88 ? -27.854 -13.153 1.296 1.00 64.50 88 THR A N 1
ATOM 654 C CA . THR A 1 88 ? -26.992 -13.368 0.125 1.00 64.50 88 THR A CA 1
ATOM 655 C C . THR A 1 88 ? -25.675 -13.986 0.594 1.00 64.50 88 THR A C 1
ATOM 657 O O . THR A 1 88 ? -25.051 -13.480 1.524 1.00 64.50 88 THR A O 1
ATOM 660 N N . ILE A 1 89 ? -25.241 -15.092 -0.025 1.00 61.50 89 ILE A N 1
ATOM 661 C CA . ILE A 1 89 ? -23.835 -15.503 0.089 1.00 61.50 89 ILE A CA 1
ATOM 662 C C . ILE A 1 89 ? -23.094 -14.547 -0.814 1.00 61.50 89 ILE A C 1
ATOM 664 O O . ILE A 1 89 ? -23.147 -14.685 -2.032 1.00 61.50 89 ILE A O 1
ATOM 668 N N . VAL A 1 90 ? -22.461 -13.549 -0.219 1.00 67.81 90 VAL A N 1
ATOM 669 C CA . VAL A 1 90 ? -21.520 -12.745 -0.973 1.00 67.81 90 VAL A CA 1
ATOM 670 C C . VAL A 1 90 ? -20.225 -13.541 -0.975 1.00 67.81 90 VAL A C 1
ATOM 672 O O . VAL A 1 90 ? -19.633 -13.767 0.081 1.00 67.81 90 VAL A O 1
ATOM 675 N N . GLY A 1 91 ? -19.850 -14.067 -2.140 1.00 77.38 91 GLY A N 1
ATOM 676 C CA . GLY A 1 91 ? -18.533 -14.666 -2.308 1.00 77.38 91 GLY A CA 1
ATOM 677 C C . GLY A 1 91 ? -17.463 -13.601 -2.084 1.00 77.38 91 GLY A C 1
ATOM 678 O O . GLY A 1 91 ? -17.747 -12.405 -2.119 1.00 77.38 91 GLY A O 1
ATOM 679 N N . GLU A 1 92 ? -16.219 -14.008 -1.877 1.00 86.31 92 GLU A N 1
ATOM 680 C CA . GLU A 1 92 ? -15.094 -13.075 -1.867 1.00 86.31 92 GLU A CA 1
ATOM 681 C C . GLU A 1 92 ? -14.274 -13.278 -3.134 1.00 86.31 92 GLU A C 1
ATOM 683 O O . GLU A 1 92 ? -13.952 -14.405 -3.508 1.00 86.31 92 GLU A O 1
ATOM 688 N N . CYS A 1 93 ? -13.907 -12.180 -3.794 1.00 90.75 93 CYS A N 1
ATOM 689 C CA . CYS A 1 93 ? -12.968 -12.232 -4.904 1.00 90.75 93 CYS A CA 1
ATOM 690 C C . CYS A 1 93 ? -11.652 -12.861 -4.432 1.00 90.75 93 CYS A C 1
ATOM 692 O O . CYS A 1 93 ? -10.992 -12.317 -3.541 1.00 90.75 93 CYS A O 1
ATOM 694 N N . GLY A 1 94 ? -11.205 -13.926 -5.100 1.00 88.94 94 GLY A N 1
ATOM 695 C CA . GLY A 1 94 ? -9.974 -14.642 -4.749 1.00 88.94 94 GLY A CA 1
ATOM 696 C C . GLY A 1 94 ? -8.683 -13.814 -4.862 1.00 88.94 94 GLY A C 1
ATOM 697 O O . GLY A 1 94 ? -7.623 -14.273 -4.443 1.00 88.94 94 GLY A O 1
ATOM 698 N N . HIS A 1 95 ? -8.742 -12.599 -5.420 1.00 88.69 95 HIS A N 1
ATOM 699 C CA . HIS A 1 95 ? -7.578 -11.726 -5.615 1.00 88.69 95 HIS A CA 1
ATOM 700 C C . HIS A 1 95 ? -7.506 -10.521 -4.676 1.00 88.69 95 HIS A C 1
ATOM 702 O O . HIS A 1 95 ? -6.410 -10.070 -4.349 1.00 88.69 95 HIS A O 1
ATOM 708 N N . CYS A 1 96 ? -8.641 -9.959 -4.274 1.00 88.31 96 CYS A N 1
ATOM 709 C CA . CYS A 1 96 ? -8.675 -8.693 -3.536 1.00 88.31 96 CYS A CA 1
ATOM 710 C C . CYS A 1 96 ? -9.745 -8.648 -2.448 1.00 88.31 96 CYS A C 1
ATOM 712 O O . CYS A 1 96 ? -10.031 -7.565 -1.943 1.00 88.31 96 CYS A O 1
ATOM 714 N N . THR A 1 97 ? -10.341 -9.806 -2.135 1.00 87.12 97 THR A N 1
ATOM 715 C CA . THR A 1 97 ? -11.289 -10.035 -1.034 1.00 87.12 97 THR A CA 1
ATOM 716 C C . THR A 1 97 ? -12.511 -9.119 -1.030 1.00 87.12 97 THR A C 1
ATOM 718 O O . THR A 1 97 ? -13.253 -9.095 -0.053 1.00 87.12 97 THR A O 1
ATOM 721 N N . VAL A 1 98 ? -12.750 -8.343 -2.096 1.00 87.75 98 VAL A N 1
ATOM 722 C CA . VAL A 1 98 ? -14.008 -7.606 -2.216 1.00 87.75 98 VAL A CA 1
ATOM 723 C C . VAL A 1 98 ? -15.147 -8.592 -2.423 1.00 87.75 98 VAL A C 1
ATOM 725 O O . VAL A 1 98 ? -14.963 -9.586 -3.138 1.00 87.75 98 VAL A O 1
ATOM 728 N N . PRO A 1 99 ? -16.318 -8.299 -1.847 1.00 87.50 99 PRO A N 1
ATOM 729 C CA . PRO A 1 99 ? -17.479 -9.144 -2.024 1.00 87.50 99 PRO A CA 1
ATOM 730 C C . PRO A 1 99 ? -17.887 -9.225 -3.507 1.00 87.50 99 PRO A C 1
ATOM 732 O O . PRO A 1 99 ? -17.806 -8.230 -4.235 1.00 87.50 99 PRO A O 1
ATOM 735 N N . VAL A 1 100 ? -18.307 -10.407 -3.953 1.00 86.12 100 VAL A N 1
ATOM 736 C CA . VAL A 1 100 ? -18.815 -10.693 -5.299 1.00 86.12 100 VAL A CA 1
ATOM 737 C C . VAL A 1 100 ? -20.191 -11.345 -5.222 1.00 86.12 100 VAL A C 1
ATOM 739 O O . VAL A 1 100 ? -20.434 -12.221 -4.391 1.00 86.12 100 VAL A O 1
ATOM 742 N N . ASP A 1 101 ? -21.094 -10.897 -6.094 1.00 76.75 101 ASP A N 1
ATOM 743 C CA . ASP A 1 101 ? -22.464 -11.417 -6.164 1.00 76.75 101 ASP A CA 1
ATOM 744 C C . ASP A 1 101 ? -22.515 -12.825 -6.786 1.00 76.75 101 ASP A C 1
ATOM 746 O O . ASP A 1 101 ? -23.379 -13.624 -6.434 1.00 76.75 101 ASP A O 1
ATOM 750 N N . ASP A 1 102 ? -21.587 -13.124 -7.703 1.00 72.75 102 ASP A N 1
ATOM 751 C CA . ASP A 1 102 ? -21.407 -14.427 -8.352 1.00 72.75 102 ASP A CA 1
ATOM 752 C C . ASP A 1 102 ? -19.972 -14.561 -8.911 1.00 72.75 102 ASP A C 1
ATOM 754 O O . ASP A 1 102 ? -19.337 -13.560 -9.265 1.00 72.75 102 ASP A O 1
ATOM 758 N N . GLY A 1 103 ? -19.472 -15.796 -9.011 1.00 80.00 103 GLY A N 1
ATOM 759 C CA . GLY A 1 103 ? -18.130 -16.138 -9.506 1.00 80.00 103 GLY A CA 1
ATOM 760 C C . GLY A 1 103 ? -16.976 -15.961 -8.504 1.00 80.00 103 GLY A C 1
ATOM 761 O O . GLY A 1 103 ? -17.165 -15.546 -7.367 1.00 80.00 103 GLY A O 1
ATOM 762 N N . ASP A 1 104 ? -15.752 -16.278 -8.949 1.00 86.56 104 ASP A N 1
ATOM 763 C CA . ASP A 1 104 ? -14.543 -16.279 -8.097 1.00 86.56 104 ASP A CA 1
ATOM 764 C C . ASP A 1 104 ? -13.735 -14.963 -8.160 1.00 86.56 104 ASP A C 1
ATOM 766 O O . ASP A 1 104 ? -12.767 -14.773 -7.415 1.00 86.56 104 ASP A O 1
ATOM 770 N N . VAL A 1 105 ? -14.084 -14.043 -9.071 1.00 90.44 105 VAL A N 1
ATOM 771 C CA . VAL A 1 105 ? -13.311 -12.820 -9.351 1.00 90.44 105 VAL A CA 1
ATOM 772 C C . VAL A 1 105 ? -14.234 -11.620 -9.579 1.00 90.44 105 VAL A C 1
ATOM 774 O O . VAL A 1 105 ? -15.184 -11.696 -10.353 1.00 90.44 105 VAL A O 1
ATOM 777 N N . CYS A 1 106 ? -13.934 -10.477 -8.952 1.00 90.88 106 CYS A N 1
ATOM 778 C CA . CYS A 1 106 ? -14.714 -9.246 -9.123 1.00 90.88 106 CYS A CA 1
ATOM 779 C C . CYS A 1 106 ? -14.479 -8.575 -10.489 1.00 90.88 106 CYS A C 1
ATOM 781 O O . CYS A 1 106 ? -13.434 -8.757 -11.115 1.00 90.88 106 CYS A O 1
ATOM 783 N N . ALA A 1 107 ? -15.409 -7.713 -10.918 1.00 89.94 107 ALA A N 1
ATOM 784 C CA . ALA A 1 107 ? -15.337 -7.011 -12.208 1.00 89.94 107 ALA A CA 1
ATOM 785 C C . ALA A 1 107 ? -14.023 -6.229 -12.421 1.00 89.94 107 ALA A C 1
ATOM 787 O O . ALA A 1 107 ? -13.495 -6.176 -13.534 1.00 89.94 107 ALA A O 1
ATOM 788 N N . PHE A 1 108 ? -13.467 -5.654 -11.350 1.00 9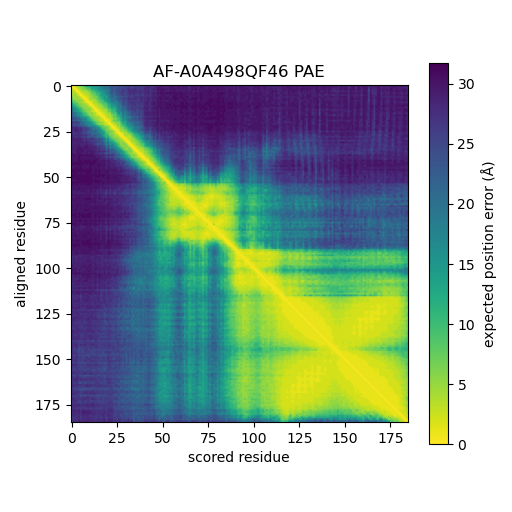1.69 108 PHE A N 1
ATOM 789 C CA . PHE A 1 108 ? -12.168 -4.986 -11.404 1.00 91.69 108 PHE A CA 1
ATOM 790 C C . PHE A 1 108 ? -11.037 -5.982 -11.682 1.00 91.69 108 PHE A C 1
ATOM 792 O O . PHE A 1 108 ? -10.297 -5.821 -12.646 1.00 91.69 108 PHE A O 1
ATOM 799 N N . CYS A 1 109 ? -10.916 -7.039 -10.876 1.00 91.56 109 CYS A N 1
ATOM 800 C CA . CYS A 1 109 ? -9.845 -8.021 -11.040 1.00 91.56 109 CYS A CA 1
ATOM 801 C C . CYS A 1 109 ? -9.950 -8.803 -12.350 1.00 91.56 109 CYS A C 1
ATOM 803 O O . CYS A 1 109 ? -8.919 -9.139 -12.920 1.00 91.56 109 CYS A O 1
ATOM 805 N N . ALA A 1 110 ? -11.161 -9.020 -12.865 1.00 92.06 110 ALA A N 1
ATOM 806 C CA . ALA A 1 110 ? -11.381 -9.663 -14.158 1.00 92.06 110 ALA A CA 1
ATOM 807 C C . ALA A 1 110 ? -10.768 -8.879 -15.334 1.00 92.06 110 ALA A C 1
ATOM 809 O O . ALA A 1 110 ? -10.477 -9.456 -16.378 1.00 92.06 110 ALA A O 1
ATOM 810 N N . THR A 1 111 ? -10.574 -7.568 -15.171 1.00 92.00 111 THR A N 1
ATOM 811 C CA . THR A 1 111 ? -10.034 -6.674 -16.208 1.00 92.00 111 THR A CA 1
ATOM 812 C C . THR A 1 111 ? -8.684 -6.064 -15.834 1.00 92.00 111 THR A C 1
ATOM 814 O O . THR A 1 111 ? -8.106 -5.308 -16.614 1.00 92.00 111 THR A O 1
ATOM 817 N N . TYR A 1 112 ? -8.159 -6.390 -14.652 1.00 90.44 112 TYR A N 1
ATOM 818 C CA . TYR A 1 112 ? -6.908 -5.837 -14.164 1.00 90.44 112 TYR A CA 1
ATOM 819 C C . TYR A 1 112 ? -5.714 -6.479 -14.873 1.00 90.44 112 TYR A C 1
ATOM 821 O O . TYR A 1 112 ? -5.419 -7.658 -14.687 1.00 90.44 112 TYR A O 1
ATOM 829 N N . THR A 1 113 ? -4.981 -5.671 -15.636 1.00 91.19 113 THR A N 1
ATOM 830 C CA . THR A 1 113 ? -3.679 -6.063 -16.177 1.00 91.19 113 THR A CA 1
ATOM 831 C C . THR A 1 113 ? -2.589 -5.671 -15.179 1.00 91.19 113 THR A C 1
ATOM 833 O O . THR A 1 113 ? -2.407 -4.475 -14.928 1.00 91.19 113 THR A O 1
ATOM 836 N N . PRO A 1 114 ? -1.850 -6.634 -14.601 1.00 87.69 114 PRO A N 1
ATOM 837 C CA . PRO A 1 114 ? -0.761 -6.316 -13.691 1.00 87.69 114 PRO A CA 1
ATOM 838 C C . PRO A 1 114 ? 0.404 -5.630 -14.428 1.00 87.69 114 PRO A C 1
ATOM 840 O O . PRO A 1 114 ? 0.60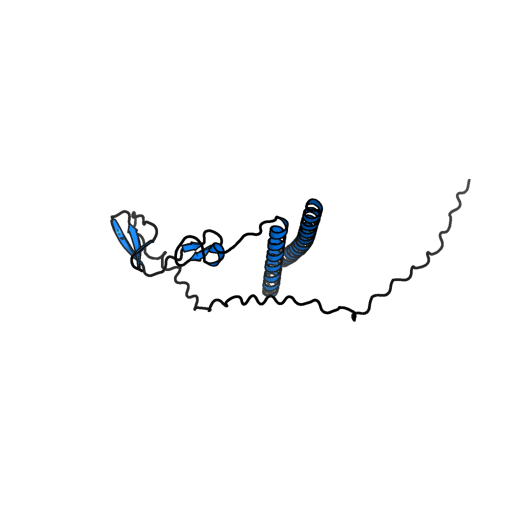6 -5.867 -15.622 1.00 87.69 114 PRO A O 1
ATOM 843 N N . PRO A 1 115 ? 1.199 -4.802 -13.727 1.00 90.44 115 PRO A N 1
ATOM 844 C CA . PRO A 1 115 ? 2.406 -4.192 -14.283 1.00 90.44 115 PRO A CA 1
ATOM 845 C C . PRO A 1 115 ? 3.387 -5.257 -14.793 1.00 90.44 115 PRO A C 1
ATOM 847 O O . PRO A 1 115 ? 3.722 -6.210 -14.081 1.00 90.44 115 PRO A O 1
ATOM 850 N N . ALA A 1 116 ? 3.851 -5.078 -16.030 1.00 90.12 116 ALA A N 1
ATOM 851 C CA . ALA A 1 116 ? 4.636 -6.075 -16.753 1.00 90.12 116 ALA A CA 1
ATOM 852 C C . ALA A 1 116 ? 6.135 -6.010 -16.428 1.00 90.12 116 ALA A C 1
ATOM 854 O O . ALA A 1 116 ? 6.834 -7.015 -16.547 1.00 90.12 116 ALA A O 1
ATOM 855 N N . THR A 1 117 ? 6.635 -4.839 -16.023 1.00 93.12 117 THR A N 1
ATOM 856 C CA . THR A 1 117 ? 8.053 -4.626 -15.704 1.00 93.12 117 THR A CA 1
ATOM 857 C C . THR A 1 117 ? 8.268 -4.419 -14.209 1.00 93.12 117 THR A C 1
ATOM 859 O O . THR A 1 117 ? 7.369 -3.989 -13.483 1.00 93.12 117 THR A O 1
ATOM 862 N N . VAL A 1 118 ? 9.489 -4.689 -13.740 1.00 93.38 118 VAL A N 1
ATOM 863 C CA . VAL A 1 118 ? 9.873 -4.422 -12.345 1.00 93.38 118 VAL A CA 1
ATOM 864 C C . VAL A 1 118 ? 9.786 -2.926 -12.032 1.00 93.38 118 VAL A C 1
ATOM 866 O O . VAL A 1 118 ? 9.308 -2.577 -10.961 1.00 93.38 118 VAL A O 1
ATOM 869 N N . ALA A 1 119 ? 10.161 -2.044 -12.966 1.00 92.69 119 ALA A N 1
ATOM 870 C CA . ALA A 1 119 ? 10.011 -0.596 -12.794 1.00 92.69 119 ALA A CA 1
ATOM 871 C C . ALA A 1 119 ? 8.545 -0.210 -12.523 1.00 92.69 119 ALA A C 1
ATOM 873 O O . ALA A 1 119 ? 8.249 0.372 -11.485 1.00 92.69 119 ALA A O 1
ATOM 874 N N . GLN A 1 120 ? 7.608 -0.695 -13.347 1.00 92.69 120 GLN A N 1
ATOM 875 C CA . GLN A 1 120 ? 6.174 -0.457 -13.140 1.00 92.69 120 GLN A CA 1
ATOM 876 C C . GLN A 1 120 ? 5.659 -1.048 -11.815 1.00 92.69 120 GLN A C 1
ATOM 878 O O . GLN A 1 120 ? 4.777 -0.480 -11.172 1.00 92.69 120 GLN A O 1
ATOM 883 N N . GLN A 1 121 ? 6.182 -2.202 -11.384 1.00 95.00 121 GLN A N 1
ATOM 884 C CA . GLN A 1 121 ? 5.843 -2.783 -10.078 1.00 95.00 121 GLN A CA 1
ATOM 885 C C . GLN A 1 121 ? 6.335 -1.908 -8.921 1.00 95.00 121 GLN A C 1
ATOM 887 O O . GLN A 1 121 ? 5.622 -1.748 -7.926 1.00 95.00 121 GLN A O 1
ATOM 892 N N . VAL A 1 122 ? 7.530 -1.328 -9.052 1.00 96.25 122 VAL A N 1
ATOM 893 C CA . VAL A 1 122 ? 8.093 -0.388 -8.079 1.00 96.25 122 VAL A CA 1
ATOM 894 C C . VAL A 1 122 ? 7.262 0.896 -8.030 1.00 96.25 122 VAL A C 1
ATOM 896 O O . VAL A 1 122 ? 6.937 1.339 -6.930 1.00 96.25 122 VAL A O 1
ATOM 899 N N . ASP A 1 123 ? 6.807 1.426 -9.164 1.00 93.88 123 ASP A N 1
ATOM 900 C CA . ASP A 1 123 ? 5.920 2.599 -9.198 1.00 93.88 123 ASP A CA 1
ATOM 901 C C . ASP A 1 123 ? 4.597 2.342 -8.467 1.00 93.88 123 ASP A C 1
ATOM 903 O O . ASP A 1 123 ? 4.144 3.150 -7.649 1.00 93.88 123 ASP A O 1
ATOM 907 N N . VAL A 1 124 ? 3.985 1.173 -8.698 1.00 95.06 124 VAL A N 1
ATOM 908 C CA . VAL A 1 124 ? 2.769 0.758 -7.981 1.00 95.06 124 VAL A CA 1
ATOM 909 C C . VAL A 1 124 ? 3.028 0.669 -6.474 1.00 95.06 124 VAL A C 1
ATOM 911 O O . VAL A 1 124 ? 2.171 1.068 -5.680 1.00 95.06 124 VAL A O 1
ATOM 914 N N . LEU A 1 125 ? 4.194 0.167 -6.058 1.00 96.38 125 LEU A N 1
ATOM 915 C CA . LEU A 1 125 ? 4.581 0.108 -4.649 1.00 96.38 125 LEU A CA 1
ATOM 916 C C . LEU A 1 125 ? 4.765 1.509 -4.046 1.00 96.38 125 LEU A C 1
ATOM 918 O O . LEU A 1 125 ? 4.254 1.758 -2.954 1.00 96.38 125 LEU A O 1
ATOM 922 N N . VAL A 1 126 ? 5.436 2.427 -4.747 1.00 97.56 126 VAL A N 1
ATOM 923 C CA . VAL A 1 126 ? 5.607 3.826 -4.315 1.00 97.56 126 VAL A CA 1
ATOM 924 C C . VAL A 1 126 ? 4.247 4.494 -4.118 1.00 97.56 126 VAL A C 1
ATOM 926 O O . VAL A 1 126 ? 3.991 5.056 -3.054 1.00 97.56 126 VAL A O 1
ATOM 929 N N . ASN A 1 127 ? 3.327 4.327 -5.072 1.00 95.75 127 ASN A N 1
ATOM 930 C CA . ASN A 1 127 ? 1.968 4.853 -4.955 1.00 95.75 127 ASN A CA 1
ATOM 931 C C . ASN A 1 127 ? 1.230 4.296 -3.721 1.00 95.75 127 ASN A C 1
ATOM 933 O O . ASN A 1 127 ? 0.574 5.041 -2.995 1.00 95.75 127 ASN A O 1
ATOM 937 N N . ARG A 1 128 ? 1.366 2.995 -3.425 1.00 97.19 128 ARG A N 1
ATOM 938 C CA . ARG A 1 128 ? 0.781 2.396 -2.209 1.00 97.19 128 ARG A CA 1
ATOM 939 C C . ARG A 1 128 ? 1.381 2.979 -0.934 1.00 97.19 128 ARG A C 1
ATOM 941 O O . ARG A 1 128 ? 0.645 3.237 0.015 1.00 97.19 128 ARG A O 1
ATOM 948 N N . ILE A 1 129 ? 2.694 3.195 -0.904 1.00 97.94 129 ILE A N 1
ATOM 949 C CA . ILE A 1 129 ? 3.362 3.829 0.236 1.00 97.94 129 ILE A CA 1
ATOM 950 C C . ILE A 1 129 ? 2.806 5.239 0.461 1.00 97.94 129 ILE A C 1
ATOM 952 O O . ILE A 1 129 ? 2.544 5.609 1.604 1.00 97.94 129 ILE A O 1
ATOM 956 N N . ASP A 1 130 ? 2.587 6.014 -0.598 1.00 97.06 130 ASP A N 1
ATOM 957 C CA . ASP A 1 130 ? 2.042 7.366 -0.474 1.00 97.06 130 ASP A CA 1
ATOM 958 C C . ASP A 1 130 ? 0.594 7.384 0.030 1.00 97.06 130 ASP A C 1
ATOM 960 O O . ASP A 1 130 ? 0.274 8.213 0.885 1.00 97.06 130 ASP A O 1
ATOM 964 N N . LEU A 1 131 ? -0.243 6.430 -0.392 1.00 97.38 131 LEU A N 1
ATOM 965 C CA . LEU A 1 131 ? -1.589 6.246 0.166 1.00 97.38 131 LEU A CA 1
ATOM 966 C C . LEU A 1 131 ? -1.538 5.915 1.663 1.00 97.38 131 LEU A C 1
ATOM 968 O O . LEU A 1 131 ? -2.146 6.615 2.468 1.00 97.38 131 LEU A O 1
ATOM 972 N N . VAL A 1 132 ? -0.730 4.925 2.062 1.00 97.56 132 VAL A N 1
ATOM 973 C CA . VAL A 1 132 ? -0.563 4.556 3.481 1.00 97.56 132 VAL A CA 1
ATOM 974 C C . VAL A 1 132 ? -0.057 5.739 4.305 1.00 97.56 132 VAL A C 1
ATOM 976 O O . VAL A 1 132 ? -0.481 5.952 5.441 1.00 97.56 132 VAL A O 1
ATOM 979 N N . ARG A 1 133 ? 0.850 6.542 3.742 1.00 97.81 133 ARG A N 1
ATOM 980 C CA . ARG A 1 133 ? 1.357 7.741 4.410 1.00 97.81 133 ARG A CA 1
ATOM 981 C C . ARG A 1 133 ? 0.279 8.800 4.568 1.00 97.81 133 ARG A C 1
ATOM 983 O O . ARG A 1 133 ? 0.250 9.451 5.611 1.00 97.81 133 ARG A O 1
ATOM 990 N N . HIS A 1 134 ? -0.557 9.007 3.556 1.00 97.69 134 HIS A N 1
ATOM 991 C CA . HIS A 1 134 ? -1.677 9.935 3.634 1.00 97.69 134 HIS A CA 1
ATOM 992 C C . HIS A 1 134 ? -2.646 9.515 4.745 1.00 97.69 134 HIS A C 1
ATOM 994 O O . HIS A 1 134 ? -2.849 10.282 5.687 1.00 97.69 134 HIS A O 1
ATOM 1000 N N . ASP A 1 135 ? -3.118 8.269 4.710 1.00 97.44 135 ASP A N 1
ATOM 1001 C CA . ASP A 1 135 ? -4.051 7.723 5.700 1.00 97.44 135 ASP A CA 1
ATOM 1002 C C . ASP A 1 135 ? -3.464 7.759 7.114 1.00 97.44 135 ASP A C 1
ATOM 1004 O O . ASP A 1 135 ? -4.113 8.202 8.061 1.00 97.44 135 ASP A O 1
ATOM 1008 N N . GLY A 1 136 ? -2.194 7.377 7.270 1.00 96.88 136 GLY A N 1
ATOM 1009 C CA . GLY A 1 136 ? -1.509 7.434 8.559 1.00 96.88 136 GLY A CA 1
ATOM 1010 C C . GLY A 1 136 ? -1.391 8.857 9.117 1.00 96.88 136 GLY A C 1
ATOM 1011 O O . GLY A 1 136 ? -1.515 9.050 10.325 1.00 96.88 136 GLY A O 1
ATOM 1012 N N . ASN A 1 137 ? -1.207 9.870 8.262 1.00 97.38 137 ASN A N 1
ATOM 1013 C CA . ASN A 1 137 ? -1.231 11.270 8.696 1.00 97.38 137 ASN A CA 1
ATOM 1014 C C . ASN A 1 137 ? -2.634 11.721 9.124 1.00 97.38 137 ASN A C 1
ATOM 1016 O O . ASN A 1 137 ? -2.743 12.478 10.088 1.00 97.38 137 ASN A O 1
ATOM 1020 N N . GLU A 1 138 ? -3.695 11.270 8.450 1.00 97.62 138 GLU A N 1
ATOM 1021 C CA . GLU A 1 138 ? -5.067 11.557 8.884 1.00 97.62 138 GLU A CA 1
ATOM 1022 C C . GLU A 1 138 ? -5.382 10.890 10.228 1.00 97.62 138 GLU A C 1
ATOM 1024 O O . GLU A 1 138 ? -5.893 11.550 11.134 1.00 97.62 138 GLU A O 1
ATOM 1029 N N . ILE A 1 139 ? -4.995 9.624 10.408 1.00 95.31 139 ILE A N 1
ATOM 1030 C CA . ILE A 1 139 ? -5.167 8.892 11.673 1.00 95.31 139 ILE A CA 1
ATOM 1031 C C . ILE A 1 139 ? -4.427 9.600 12.811 1.00 95.31 139 ILE A C 1
ATOM 1033 O O . ILE A 1 139 ? -5.005 9.805 13.877 1.00 95.31 139 ILE A O 1
ATOM 1037 N N . LEU A 1 140 ? -3.181 10.034 12.586 1.00 95.75 140 LEU A N 1
ATOM 1038 C CA . LEU A 1 140 ? -2.401 10.773 13.585 1.00 95.75 140 LEU A CA 1
ATOM 1039 C C . LEU A 1 140 ? -3.123 12.026 14.097 1.00 95.75 140 LEU A C 1
ATOM 1041 O O . LEU A 1 140 ? -3.046 12.324 15.286 1.00 95.75 140 LEU A O 1
ATOM 1045 N N . ARG A 1 141 ? -3.838 12.751 13.227 1.00 94.75 141 ARG A N 1
ATOM 1046 C CA . ARG A 1 141 ? -4.601 13.954 13.614 1.00 94.75 141 ARG A CA 1
ATOM 1047 C C . ARG A 1 141 ? -5.861 13.636 14.412 1.00 94.75 141 ARG A C 1
ATOM 1049 O O . ARG A 1 141 ? -6.365 14.510 15.110 1.00 94.75 141 ARG A O 1
ATOM 1056 N N . GLN A 1 142 ? -6.374 12.417 14.287 1.00 96.44 142 GLN A N 1
ATOM 1057 C CA . GLN A 1 142 ? -7.572 11.949 14.981 1.00 96.44 142 GLN A CA 1
ATOM 1058 C C . GLN A 1 142 ? -7.250 11.263 16.314 1.00 96.44 142 GLN A C 1
ATOM 1060 O O . GLN A 1 142 ? -8.170 10.920 17.059 1.00 96.44 142 GLN A O 1
ATOM 1065 N N . LEU A 1 143 ? -5.966 11.058 16.635 1.00 94.19 143 LEU A N 1
ATOM 1066 C CA . LEU A 1 143 ? -5.580 10.437 17.895 1.00 94.19 143 LEU A CA 1
ATOM 1067 C C . LEU A 1 143 ? -6.038 11.285 19.088 1.00 94.19 143 LEU A C 1
ATOM 1069 O O . LEU A 1 143 ? -5.895 12.511 19.084 1.00 94.19 143 LEU A O 1
ATOM 1073 N N . PRO A 1 144 ? -6.575 10.645 20.138 1.00 96.12 144 PRO A N 1
ATOM 1074 C CA . PRO A 1 144 ? -7.060 11.368 21.295 1.00 96.12 144 PRO A CA 1
ATOM 1075 C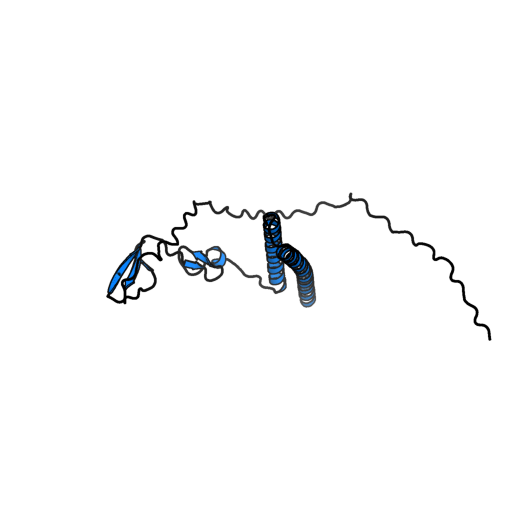 C . PRO A 1 144 ? -5.883 11.869 22.149 1.00 96.12 144 PRO A C 1
ATOM 1077 O O . PRO A 1 144 ? -4.793 11.299 22.128 1.00 96.12 144 PRO A O 1
ATOM 1080 N N . ALA A 1 145 ? -6.101 12.916 22.949 1.00 94.06 145 ALA A N 1
ATOM 1081 C CA . ALA A 1 145 ? -5.037 13.564 23.728 1.00 94.06 145 ALA A CA 1
ATOM 1082 C C . ALA A 1 145 ? -4.339 12.631 24.741 1.00 94.06 145 ALA A C 1
ATOM 1084 O O . ALA A 1 145 ? -3.198 12.870 25.123 1.00 94.06 145 ALA A O 1
ATOM 1085 N N . GLN A 1 146 ? -5.014 11.561 25.165 1.00 96.69 146 GLN A N 1
ATOM 1086 C CA . GLN A 1 146 ? -4.490 10.526 26.056 1.00 96.69 146 GLN A CA 1
ATOM 1087 C C . GLN A 1 146 ? -3.704 9.412 25.340 1.00 96.69 146 GLN A C 1
ATOM 1089 O O . GLN A 1 146 ? -3.349 8.421 25.980 1.00 96.69 146 GLN A O 1
ATOM 1094 N N . ALA A 1 147 ? -3.466 9.518 24.028 1.00 96.56 147 ALA A N 1
ATOM 1095 C CA . ALA A 1 147 ? -2.678 8.534 23.293 1.00 96.56 147 ALA A CA 1
ATOM 1096 C C . ALA A 1 147 ? -1.265 8.395 23.906 1.00 96.56 147 ALA A C 1
ATOM 1098 O O . ALA A 1 147 ? -0.626 9.408 24.210 1.00 96.56 147 ALA A O 1
ATOM 1099 N N . PRO A 1 148 ? -0.738 7.167 24.084 1.00 97.75 148 PRO A N 1
ATOM 1100 C CA . PRO A 1 148 ? 0.605 6.975 24.619 1.00 97.75 148 PRO A CA 1
ATOM 1101 C C . PRO A 1 148 ? 1.656 7.654 23.735 1.00 97.75 148 PRO A C 1
ATOM 1103 O O . PRO A 1 148 ? 1.741 7.371 22.540 1.00 97.75 148 PRO A O 1
ATOM 1106 N N . LEU A 1 149 ? 2.497 8.509 24.325 1.00 96.56 149 LEU A N 1
ATOM 1107 C CA . LEU A 1 149 ? 3.490 9.295 23.578 1.00 96.56 149 LEU A CA 1
ATOM 1108 C C . LEU A 1 149 ? 4.429 8.429 22.729 1.00 96.56 149 LEU A C 1
ATOM 1110 O O . LEU A 1 149 ? 4.745 8.801 21.603 1.00 96.56 149 LEU A O 1
ATOM 1114 N N . PHE A 1 150 ? 4.838 7.264 23.239 1.00 97.38 150 PHE A N 1
ATOM 1115 C CA . PHE A 1 150 ? 5.686 6.336 22.487 1.00 97.38 150 PHE A CA 1
ATOM 1116 C C . PHE A 1 150 ? 4.972 5.747 21.267 1.00 97.38 150 PHE A C 1
ATOM 1118 O O . PHE A 1 150 ? 5.576 5.672 20.208 1.00 97.38 150 PHE A O 1
ATOM 1125 N N . ALA A 1 151 ? 3.673 5.448 21.360 1.00 94.81 151 ALA A N 1
ATOM 1126 C CA . ALA A 1 151 ? 2.909 4.980 20.205 1.00 94.81 151 ALA A CA 1
ATOM 1127 C C . ALA A 1 151 ? 2.808 6.067 19.119 1.00 94.81 151 ALA A C 1
ATOM 1129 O O . ALA A 1 151 ? 2.972 5.781 17.937 1.00 94.81 151 ALA A O 1
ATOM 1130 N N . VAL A 1 152 ? 2.595 7.330 19.511 1.00 97.31 152 VAL A N 1
ATOM 1131 C CA . VAL A 1 152 ? 2.584 8.461 18.566 1.00 97.31 152 VAL A CA 1
ATOM 1132 C C . VAL A 1 152 ? 3.955 8.630 17.903 1.00 97.31 152 VAL A C 1
ATOM 1134 O O . VAL A 1 152 ? 4.036 8.790 16.684 1.00 97.31 152 VAL A O 1
ATOM 1137 N N . LEU A 1 153 ? 5.034 8.564 18.689 1.00 97.81 153 LEU A N 1
ATOM 1138 C CA . LEU A 1 153 ? 6.406 8.642 18.188 1.00 97.81 153 LEU A CA 1
ATOM 1139 C C . LEU A 1 153 ? 6.715 7.519 17.191 1.00 97.81 153 LEU A C 1
ATOM 1141 O O . LEU A 1 153 ? 7.299 7.789 16.139 1.00 97.81 153 LEU A O 1
ATOM 1145 N N . ASP A 1 154 ? 6.309 6.287 17.491 1.00 97.25 154 ASP A N 1
ATOM 1146 C CA . ASP A 1 154 ? 6.528 5.129 16.624 1.00 97.25 154 ASP A CA 1
ATOM 1147 C C . ASP A 1 154 ? 5.809 5.301 15.284 1.00 97.25 154 ASP A C 1
ATOM 1149 O O . ASP A 1 154 ? 6.411 5.091 14.230 1.00 97.25 154 ASP A O 1
ATOM 1153 N N . VAL A 1 155 ? 4.558 5.775 15.300 1.00 96.06 155 VAL A N 1
ATOM 1154 C CA . VAL A 1 155 ? 3.800 6.049 14.071 1.00 96.06 155 VAL A CA 1
ATOM 1155 C C . VAL A 1 155 ? 4.469 7.150 13.246 1.00 96.06 155 VAL A C 1
ATOM 1157 O O . VAL A 1 155 ? 4.677 6.975 12.045 1.00 96.06 155 VAL A O 1
ATOM 1160 N N . VAL A 1 156 ? 4.871 8.267 13.861 1.00 97.81 156 VAL A N 1
ATOM 1161 C CA . VAL A 1 156 ? 5.573 9.355 13.152 1.00 97.81 156 VAL A CA 1
ATOM 1162 C C . VAL A 1 156 ? 6.900 8.865 12.562 1.00 97.81 156 VAL A C 1
ATOM 1164 O O . VAL A 1 156 ? 7.231 9.191 11.419 1.00 97.81 156 VAL A O 1
ATOM 1167 N N . THR A 1 157 ? 7.639 8.041 13.306 1.00 98.31 157 THR A N 1
ATOM 1168 C CA . THR A 1 157 ? 8.906 7.452 12.854 1.00 98.31 157 THR A CA 1
ATOM 1169 C C . THR A 1 157 ? 8.681 6.508 11.674 1.00 98.31 157 THR A C 1
ATOM 1171 O O . THR A 1 157 ? 9.366 6.618 10.655 1.00 98.31 157 THR A O 1
ATOM 1174 N N . ALA A 1 158 ? 7.673 5.635 11.754 1.00 98.00 158 ALA A N 1
ATOM 1175 C CA . ALA A 1 158 ? 7.289 4.733 10.674 1.00 98.00 158 ALA A CA 1
ATOM 1176 C C . ALA A 1 158 ? 6.892 5.500 9.401 1.00 98.00 158 ALA A C 1
ATOM 1178 O O . ALA A 1 158 ? 7.381 5.182 8.318 1.00 98.00 158 ALA A O 1
ATOM 1179 N N . LEU A 1 159 ? 6.093 6.567 9.516 1.00 98.06 159 LEU A N 1
ATOM 1180 C CA . LEU A 1 159 ? 5.745 7.433 8.380 1.00 98.06 159 LEU A CA 1
ATOM 1181 C C . LEU A 1 159 ? 6.975 8.122 7.769 1.00 98.06 159 LEU A C 1
ATOM 1183 O O . LEU A 1 159 ? 7.052 8.299 6.548 1.00 98.06 159 LEU A O 1
ATOM 1187 N N . GLY A 1 160 ? 7.949 8.488 8.605 1.00 98.19 160 GLY A N 1
ATOM 1188 C CA . GLY A 1 160 ? 9.248 8.997 8.175 1.00 98.19 160 GLY A CA 1
ATOM 1189 C C . GLY A 1 160 ? 10.032 7.972 7.354 1.00 98.19 160 GLY A C 1
ATOM 1190 O O . GLY A 1 160 ? 10.502 8.294 6.260 1.00 98.19 160 GLY A O 1
ATOM 1191 N N . HIS A 1 161 ? 10.125 6.730 7.831 1.00 98.50 161 HIS A N 1
ATOM 1192 C CA . HIS A 1 161 ? 10.779 5.640 7.104 1.00 98.50 161 HIS A CA 1
ATOM 1193 C C . HIS A 1 161 ? 10.078 5.319 5.783 1.00 98.50 161 HIS A C 1
ATOM 1195 O O . HIS A 1 161 ? 10.752 5.182 4.764 1.00 98.50 161 HIS A O 1
ATOM 1201 N N . LEU A 1 162 ? 8.743 5.292 5.762 1.00 98.38 162 LEU A N 1
ATOM 1202 C CA . LEU A 1 162 ? 7.970 5.091 4.536 1.00 98.38 162 LEU A CA 1
ATOM 1203 C C . LEU A 1 162 ? 8.261 6.181 3.494 1.00 98.38 162 LEU A C 1
ATOM 1205 O O . LEU A 1 162 ? 8.446 5.876 2.319 1.00 98.38 162 LEU A O 1
ATOM 1209 N N . ARG A 1 163 ? 8.394 7.448 3.912 1.00 98.12 163 ARG A N 1
ATOM 1210 C CA . ARG A 1 163 ? 8.795 8.536 3.003 1.00 98.12 163 ARG A CA 1
ATOM 1211 C C . ARG A 1 163 ? 10.169 8.289 2.382 1.00 98.12 163 ARG A C 1
ATOM 1213 O O . ARG A 1 163 ? 10.344 8.508 1.188 1.00 98.12 163 ARG A O 1
ATOM 1220 N N . GLN A 1 164 ? 11.150 7.891 3.190 1.00 98.38 164 GLN A N 1
ATOM 1221 C CA . GLN A 1 164 ? 12.503 7.633 2.689 1.00 98.38 164 GLN A CA 1
ATOM 1222 C C . GLN A 1 164 ? 12.534 6.417 1.760 1.00 98.38 164 GLN A C 1
ATOM 1224 O O . GLN A 1 164 ? 13.197 6.462 0.727 1.00 98.38 164 GLN A O 1
ATOM 1229 N N . ALA A 1 165 ? 11.768 5.373 2.086 1.00 98.06 165 ALA A N 1
ATOM 1230 C CA . ALA A 1 165 ? 11.611 4.200 1.238 1.00 98.06 165 ALA A CA 1
ATOM 1231 C C . ALA A 1 165 ? 11.025 4.568 -0.133 1.00 98.06 165 ALA A C 1
ATOM 1233 O O . ALA A 1 165 ? 11.600 4.184 -1.145 1.00 98.06 165 ALA A O 1
ATOM 1234 N N . ALA A 1 166 ? 9.958 5.375 -0.179 1.00 97.81 166 ALA A N 1
ATOM 1235 C CA . ALA A 1 166 ? 9.362 5.839 -1.435 1.00 97.81 166 ALA A CA 1
ATOM 1236 C C . ALA A 1 166 ? 10.380 6.568 -2.330 1.00 97.81 166 ALA A C 1
ATOM 1238 O O . ALA A 1 166 ? 10.501 6.252 -3.507 1.00 97.81 166 ALA A O 1
ATOM 1239 N N . ILE A 1 167 ? 11.181 7.479 -1.762 1.00 98.06 167 ILE A N 1
ATOM 1240 C CA . ILE A 1 167 ? 12.220 8.213 -2.509 1.00 98.06 167 ILE A CA 1
ATOM 1241 C C . ILE A 1 167 ? 13.312 7.273 -3.039 1.00 98.06 167 ILE A C 1
ATOM 1243 O O . ILE A 1 167 ? 13.825 7.471 -4.139 1.00 98.06 167 ILE A O 1
ATOM 1247 N N . ALA A 1 168 ? 13.728 6.284 -2.247 1.00 98.12 168 ALA A N 1
ATOM 1248 C CA . ALA A 1 168 ? 14.746 5.326 -2.669 1.00 98.12 168 ALA A CA 1
ATOM 1249 C C . ALA A 1 168 ? 14.234 4.409 -3.791 1.00 98.12 168 ALA A C 1
ATOM 1251 O O . ALA A 1 168 ? 14.967 4.143 -4.741 1.00 98.12 168 ALA A O 1
ATOM 1252 N N . LEU A 1 169 ? 12.979 3.969 -3.691 1.00 97.56 169 LEU A N 1
ATOM 1253 C CA . LEU A 1 169 ? 12.312 3.140 -4.692 1.00 97.56 169 LEU A CA 1
ATOM 1254 C C . LEU A 1 169 ? 12.110 3.889 -6.013 1.00 97.56 169 LEU A C 1
ATOM 1256 O O . LEU A 1 169 ? 12.450 3.345 -7.054 1.00 97.56 169 LEU A O 1
ATOM 1260 N N . ASP A 1 170 ? 11.665 5.143 -5.973 1.00 96.00 170 ASP A N 1
ATOM 1261 C CA . ASP A 1 170 ? 11.510 6.000 -7.159 1.00 96.00 170 ASP A CA 1
ATOM 1262 C C . ASP A 1 170 ? 12.836 6.163 -7.928 1.00 96.00 170 ASP A C 1
ATOM 1264 O O . ASP A 1 170 ? 12.915 5.981 -9.141 1.00 96.00 170 ASP A O 1
ATOM 1268 N N . LYS A 1 171 ? 13.943 6.378 -7.204 1.00 97.25 171 LYS A N 1
ATOM 1269 C CA . LYS A 1 171 ? 15.285 6.405 -7.811 1.00 97.25 171 LYS A CA 1
ATOM 1270 C C . LYS A 1 171 ? 15.685 5.065 -8.424 1.00 97.25 171 LYS A C 1
ATOM 1272 O O . LYS A 1 171 ? 16.356 5.049 -9.453 1.00 97.25 171 LYS A O 1
ATOM 1277 N N . ALA A 1 172 ? 15.327 3.956 -7.780 1.00 95.62 172 ALA A N 1
ATOM 1278 C CA . ALA A 1 172 ? 15.603 2.625 -8.305 1.00 95.62 172 ALA A CA 1
ATOM 1279 C C . ALA A 1 172 ? 14.780 2.343 -9.573 1.00 95.62 172 ALA A C 1
ATOM 1281 O O . ALA A 1 172 ? 15.331 1.803 -10.527 1.00 95.62 172 ALA A O 1
ATOM 1282 N N . ALA A 1 173 ? 13.509 2.757 -9.615 1.00 94.94 173 ALA A N 1
ATOM 1283 C CA . ALA A 1 173 ? 12.669 2.667 -10.807 1.00 94.94 173 ALA A CA 1
ATOM 1284 C C . ALA A 1 173 ? 13.286 3.452 -11.974 1.00 94.94 173 ALA A C 1
ATOM 1286 O O . ALA A 1 173 ? 13.526 2.874 -13.031 1.00 94.94 173 ALA A O 1
ATOM 1287 N N . ALA A 1 174 ? 13.682 4.709 -11.743 1.00 94.00 174 ALA A N 1
ATOM 1288 C CA . ALA A 1 174 ? 14.343 5.531 -12.758 1.00 94.00 174 ALA A CA 1
ATOM 1289 C C . ALA A 1 174 ? 15.648 4.902 -13.290 1.00 94.00 174 ALA A C 1
ATOM 1291 O O . ALA A 1 174 ? 15.944 4.991 -14.481 1.00 94.00 174 ALA A O 1
ATOM 1292 N N . ALA A 1 175 ? 16.432 4.247 -12.426 1.00 95.19 175 ALA A N 1
ATOM 1293 C CA . ALA A 1 175 ? 17.638 3.534 -12.848 1.00 95.19 175 ALA A CA 1
ATOM 1294 C C . ALA A 1 175 ? 17.313 2.311 -13.726 1.00 95.19 175 ALA A C 1
ATOM 1296 O O . ALA A 1 175 ? 17.942 2.120 -14.762 1.00 95.19 175 ALA A O 1
ATOM 1297 N N . LEU A 1 176 ? 16.300 1.520 -13.351 1.00 94.38 176 LEU A N 1
ATOM 1298 C CA . LEU A 1 176 ? 15.855 0.361 -14.132 1.00 94.38 176 LEU A CA 1
ATOM 1299 C C . LEU A 1 176 ? 15.346 0.760 -15.522 1.00 94.38 176 LEU A C 1
ATOM 1301 O O . LEU A 1 176 ? 15.605 0.056 -16.497 1.00 94.38 176 LEU A O 1
ATOM 1305 N N . GLU A 1 177 ? 14.627 1.876 -15.621 1.00 92.25 177 GLU A N 1
ATOM 1306 C CA . GLU A 1 177 ? 14.149 2.405 -16.900 1.00 92.25 177 GLU A CA 1
ATOM 1307 C C . GLU A 1 177 ? 15.302 2.862 -17.798 1.00 92.25 177 GLU A C 1
ATOM 1309 O O . GLU A 1 177 ? 15.329 2.525 -18.983 1.00 92.25 177 GLU A O 1
ATOM 1314 N N . ALA A 1 178 ? 16.284 3.570 -17.233 1.00 92.25 178 ALA A N 1
ATOM 1315 C CA . ALA A 1 178 ? 17.467 4.010 -17.967 1.00 92.25 178 ALA A CA 1
ATOM 1316 C C . ALA A 1 178 ? 18.300 2.826 -18.490 1.00 92.25 178 ALA A C 1
ATOM 1318 O O . ALA A 1 178 ? 18.731 2.833 -19.646 1.00 92.25 178 ALA A O 1
ATOM 1319 N N . ASP A 1 179 ? 18.491 1.791 -17.668 1.00 91.69 179 ASP A N 1
ATOM 1320 C CA . ASP A 1 179 ? 19.203 0.573 -18.064 1.00 91.69 179 ASP A CA 1
ATOM 1321 C C . ASP A 1 179 ? 18.456 -0.178 -19.177 1.00 91.69 179 ASP A C 1
ATOM 1323 O O . ASP A 1 179 ? 19.072 -0.647 -20.137 1.00 91.69 179 ASP A O 1
ATOM 1327 N N . ALA A 1 180 ? 17.123 -0.255 -19.096 1.00 89.69 180 ALA A N 1
ATOM 1328 C CA . ALA A 1 180 ? 16.306 -0.865 -20.141 1.00 89.69 180 ALA A CA 1
ATOM 1329 C C . ALA A 1 180 ? 16.435 -0.115 -21.478 1.00 89.69 180 ALA A C 1
ATOM 1331 O O . ALA A 1 180 ? 16.615 -0.751 -22.518 1.00 89.69 180 ALA A O 1
ATOM 1332 N N . GLU A 1 181 ? 16.410 1.222 -21.462 1.00 88.94 181 GLU A N 1
ATOM 1333 C CA . GLU A 1 181 ? 16.616 2.033 -22.667 1.00 88.94 181 GLU A CA 1
ATOM 1334 C C . GLU A 1 181 ? 18.011 1.800 -23.270 1.00 88.94 181 GLU A C 1
ATOM 1336 O O . GLU A 1 181 ? 18.137 1.621 -24.485 1.00 88.94 181 GLU A O 1
ATOM 1341 N N . ALA A 1 182 ? 19.051 1.739 -22.431 1.00 87.31 182 ALA A N 1
ATOM 1342 C CA . ALA A 1 182 ? 20.429 1.522 -22.865 1.00 87.31 182 ALA A CA 1
ATOM 1343 C C . ALA A 1 182 ? 20.642 0.163 -23.552 1.00 87.31 182 ALA A C 1
ATOM 1345 O O . ALA A 1 182 ? 21.421 0.086 -24.498 1.00 87.31 182 ALA A O 1
ATOM 1346 N N . VAL A 1 183 ? 19.947 -0.891 -23.111 1.00 84.50 183 VAL A N 1
ATOM 1347 C CA . VAL A 1 183 ? 20.015 -2.233 -23.725 1.00 84.50 183 VAL A CA 1
ATOM 1348 C C . VAL A 1 183 ? 19.301 -2.289 -25.079 1.00 84.50 183 VAL A C 1
ATOM 1350 O O . VAL A 1 183 ? 19.665 -3.092 -25.935 1.00 84.50 183 VAL A O 1
ATOM 1353 N N . THR A 1 184 ? 18.275 -1.462 -25.285 1.00 79.56 184 THR A N 1
ATOM 1354 C CA . THR A 1 184 ? 17.481 -1.456 -26.528 1.00 79.56 184 THR A CA 1
ATOM 1355 C C . THR A 1 184 ? 18.056 -0.600 -27.662 1.00 79.56 184 THR A C 1
ATOM 1357 O O . THR A 1 184 ? 17.509 -0.636 -28.766 1.00 79.56 184 THR A O 1
ATOM 1360 N N . ARG A 1 185 ? 19.125 0.166 -27.410 1.00 57.12 185 ARG A N 1
ATOM 1361 C CA . ARG A 1 185 ? 19.840 0.972 -28.417 1.00 57.12 185 ARG A CA 1
ATOM 1362 C C . ARG A 1 185 ? 20.973 0.195 -29.075 1.00 57.12 185 ARG A C 1
ATOM 1364 O O . ARG A 1 185 ? 21.179 0.433 -30.285 1.00 57.12 185 ARG A O 1
#

Foldseek 3Di:
DDDDDDDDDDDDDDDDDDDDDPDPDDDDPPPPPPPPPPDPDCDPPPPPVPVVVPPDDPPPKDWDDWDDDPQWTWIAIPVGDIDIDHDQPFAAQPPPGDTHNDDNHDPCRVPDDDDPDPLSVLVVVLVVLVVVLVVLVVVLVVDDPPPDPVVSVVSVVVSVVSVVSSVVSNVVSVVVVVVVVVVVD

pLDDT: mean 76.78, std 21.55, range [31.77, 98.5]

Sequence (185 aa):
MPTTRKNEGPRAATPRPSEPTPSQLEPRKEIRSNMTVPTPSRAPVGTDCDLLGDVPTPAGVTAEPWRADDGRLVRTLSDGRVQRGTGTIVGECGHCTVPVDDGDVCAFCATYTPPATVAQQVDVLVNRIDLVRHDGNEILRQLPAQAPLFAVLDVVTALGHLRQAAIALDKAAAALEADAEAVTR

Secondary structure (DSSP, 8-state):
---PPPPPPPPPPPPPPPPPPS-------------------------GGGTTT-SPPPTT--BPPPEEETTEEEEEBTTS-EEEE-S---EE-TTT--EESSSSS-HHHHH-PPP-SHHHHHHHHHHHHHHHHHHHHHHHHH--TTS-HHHHHHHHHHHHHHHHHHHHHHHHHHHHHHHHHHHH-